Protein AF-A0A060S8M8-F1 (afdb_monomer)

Sequence (354 aa):
MSLPLPEGRDGKYLWVANHASKCGWGNAMQEVFLNAYLAYRDGRAIPLTALIRGPIVGGSFPADDHRTPRAVTPEYFHEVCPNRTVISSFEVNDALDNPSAEILIQAWSKRMAPHRCVEVDMSPPEVFDEHLFADARRLLDIWPHFSQSPIVQSFSWSTLVELAFDNNREVFSPTSPSEPPLSSVPVSEGLARYTPIPGLLVLHIRRGDFKGHCYDVLARRSKGYTGFNSFPALPDRWELSDEISEGDKRALYTRHCFPDIDTIVERVEEIRHIATGRDLSQVYIMTNGSPSWVCKLKDALKKRHDWANIASSRDLMLNPEQEYVSQAVDMLIAQRGQVFVGNGVRLSSCHSPA

Mean predicted aligned error: 7.46 Å

Foldseek 3Di:
DADDPCDGLQHAAEEFLQQQPQFPPVVSVVLLLLSLVLCQVLLYAYDDDQWKDFQSHFHDFPPPPRRRHGHDHPVSLCVSCVPADEDELCVQVVVDDLAASVSLSVSVSVVCVVTRHYYYDNDDDGSQHLVNQQAQVRAVVCCVPSCPDSSNQLMGTHPLLLVLLQVCCCQFDDDDPPDDRLVPDDSRRHLVSLAADFQEEEEEAEDDPQVCVLVVPCLVVVRDFGHPLDDPVDPDHDDDDPPDDSVVSVVSSCLQAPDALVSVLVVLVVQCPDPLNVSRQTYEYEYPDDPVRLVVSVVSNVVVDVHPYYYYLVSRDDDPVSVVNSVSSSVSNQSNHSHYDHSRGDRTDRDDDD

Solvent-accessible surface area (backbone atoms only — not comparable to full-atom values): 19733 Å² total; per-residue (Å²): 136,79,51,64,79,37,36,38,68,83,31,36,42,40,47,73,67,42,64,73,48,75,45,46,69,70,57,37,49,52,43,52,53,50,54,38,43,50,23,51,77,66,36,17,14,32,56,58,64,88,65,45,33,22,32,54,46,37,30,75,62,62,93,88,53,72,69,55,20,49,17,44,52,66,68,57,48,52,68,59,35,77,85,49,48,72,42,54,36,55,76,61,53,71,76,43,85,85,57,30,52,54,55,48,49,53,53,49,46,63,72,42,68,89,48,62,33,43,33,42,39,77,47,80,54,40,92,73,37,69,66,43,51,44,30,33,87,26,36,54,77,33,44,82,58,52,62,70,28,63,59,49,44,34,26,37,66,12,70,65,36,43,49,50,42,53,76,32,33,68,67,39,52,70,76,54,96,85,61,77,54,65,84,75,54,68,75,89,51,16,46,72,70,56,58,58,38,85,27,28,35,23,37,41,47,68,41,68,80,45,59,55,47,40,52,75,46,28,53,70,67,71,55,56,48,16,14,88,53,53,47,92,84,53,91,74,78,77,84,80,64,96,81,59,50,74,65,58,47,52,50,50,39,33,65,59,54,52,52,53,64,66,58,50,46,52,51,51,52,58,44,36,73,38,87,88,25,60,67,55,36,23,30,34,38,42,57,69,48,54,70,72,56,50,51,52,42,53,54,54,46,54,74,75,41,93,55,82,32,80,30,35,66,84,67,58,80,65,55,82,76,41,58,81,39,44,70,56,31,52,47,52,54,39,62,21,20,58,39,67,46,73,57,42,58,61,78,55,69,59,57,76,86,130

Radius of gyration: 21.68 Å; Cα contacts (8 Å, |Δi|>4): 566; chains: 1; bounding box: 55×50×54 Å

Secondary structure (DSSP, 8-state):
--PPTTSSTTS-EEEETT---SS-HHHHHHHHHHHHHHHHHTT-B----TTEESGGGTPPPPTT--SSPP---HHHHHHH-TTPEEE-HHHHHTTSSS--HHHHHHHHHHHHTT-SEEEE-SSSSPSS-HHHHH-HHHHGGGHHHHTTSHHHHT-EE-HHHHHHHHHHHHHHSPPPTT---GGGS-GGGGGGG---EEEEEEEEE--TTHHHIIIIIIITTT--S-GGGG-TTSS------TT--HHHHHHHHHHHHS--HHHHHHHHHHHHHSGGGTT--EEEEEE---HHHHHHHHHHHHHHS--SEEEETTT----HHHHTTHHHHHHHHHHTEEEEE---------PPP-

Structure (mmCIF, N/CA/C/O backbone):
data_AF-A0A060S8M8-F1
#
_entry.id   AF-A0A060S8M8-F1
#
loop_
_atom_site.group_PDB
_atom_site.id
_atom_site.type_symbol
_atom_site.label_atom_id
_atom_site.label_alt_id
_atom_site.label_comp_id
_atom_site.label_asym_id
_atom_site.label_entity_id
_atom_site.label_seq_id
_atom_site.pdbx_PDB_ins_code
_atom_site.Cartn_x
_atom_site.Cartn_y
_atom_site.Cartn_z
_atom_site.occupancy
_atom_site.B_iso_or_equiv
_atom_site.auth_seq_id
_atom_site.auth_comp_id
_atom_site.auth_asym_id
_atom_site.auth_atom_id
_atom_site.pdbx_PDB_model_num
ATOM 1 N N . MET A 1 1 ? 32.181 -13.921 -11.367 1.00 47.91 1 MET A N 1
ATOM 2 C CA . MET A 1 1 ? 31.151 -14.976 -11.196 1.00 47.91 1 MET A CA 1
ATOM 3 C C . MET A 1 1 ? 30.266 -15.000 -12.442 1.00 47.91 1 MET A C 1
ATOM 5 O O . MET A 1 1 ? 29.641 -13.986 -12.713 1.00 47.91 1 MET A O 1
ATOM 9 N N . SER A 1 2 ? 30.222 -16.075 -13.240 1.00 58.50 2 SER A N 1
ATOM 10 C CA . SER A 1 2 ? 29.287 -16.166 -14.381 1.00 58.50 2 SER A CA 1
ATOM 11 C C . SER A 1 2 ? 28.131 -17.100 -14.032 1.00 58.50 2 SER A C 1
ATOM 13 O O . SER A 1 2 ? 28.286 -18.319 -14.069 1.00 58.50 2 SER A O 1
ATOM 15 N N . LEU A 1 3 ? 26.991 -16.523 -13.653 1.00 66.06 3 LEU A N 1
ATOM 16 C CA . LEU A 1 3 ? 25.727 -17.258 -13.622 1.00 66.06 3 LEU A CA 1
ATOM 17 C C . LEU A 1 3 ? 25.305 -17.588 -15.073 1.00 66.06 3 LEU A C 1
ATOM 19 O O . LEU A 1 3 ? 25.712 -16.861 -15.983 1.00 66.06 3 LEU A O 1
ATOM 23 N N . PRO A 1 4 ? 24.569 -18.684 -15.314 1.00 72.00 4 PRO A N 1
ATOM 24 C CA . PRO A 1 4 ? 23.980 -18.971 -16.622 1.00 72.00 4 PRO A CA 1
ATOM 25 C C . PRO A 1 4 ? 22.742 -18.093 -16.888 1.00 72.00 4 PRO A C 1
ATOM 27 O O . PRO A 1 4 ? 22.153 -17.571 -15.945 1.00 72.00 4 PRO A O 1
ATOM 30 N N . LEU A 1 5 ? 22.340 -17.983 -18.163 1.00 67.31 5 LEU A N 1
ATOM 31 C CA . LEU A 1 5 ? 21.079 -17.363 -18.612 1.00 67.31 5 LEU A CA 1
ATOM 32 C C . LEU A 1 5 ? 19.863 -17.978 -17.868 1.00 67.31 5 LEU A C 1
ATOM 34 O O . LEU A 1 5 ? 19.866 -19.198 -17.683 1.00 67.31 5 LEU A O 1
ATOM 38 N N . PRO A 1 6 ? 18.808 -17.209 -17.507 1.00 63.31 6 PRO A N 1
ATOM 39 C CA . PRO A 1 6 ? 18.565 -15.788 -17.800 1.00 63.31 6 PRO A CA 1
ATOM 40 C C . PRO A 1 6 ? 19.365 -14.805 -16.938 1.00 63.31 6 PRO A C 1
ATOM 42 O O . PRO A 1 6 ? 19.439 -13.626 -17.282 1.00 63.31 6 PRO A O 1
ATOM 45 N N . GLU A 1 7 ? 20.003 -15.267 -15.864 1.00 74.44 7 GLU A N 1
ATOM 46 C CA . GLU A 1 7 ? 20.984 -14.483 -15.118 1.00 74.44 7 GLU A CA 1
ATOM 47 C C . GLU A 1 7 ? 22.346 -14.429 -15.845 1.00 74.44 7 GLU A C 1
ATOM 49 O O . GLU A 1 7 ? 22.490 -14.834 -16.999 1.00 74.44 7 GLU A O 1
ATOM 54 N N . GLY A 1 8 ? 23.384 -13.903 -15.192 1.00 67.31 8 GLY A N 1
ATOM 55 C CA . GLY A 1 8 ? 24.727 -13.946 -15.761 1.00 67.31 8 GLY A CA 1
ATOM 56 C C . GLY A 1 8 ? 25.121 -12.747 -16.609 1.00 67.31 8 GLY A C 1
ATOM 57 O O . GLY A 1 8 ? 24.396 -11.773 -16.780 1.00 67.31 8 GLY A O 1
ATOM 58 N N . ARG A 1 9 ? 26.309 -12.839 -17.213 1.00 69.50 9 ARG A N 1
ATOM 59 C CA . ARG A 1 9 ? 26.833 -11.777 -18.088 1.00 69.50 9 ARG A CA 1
ATOM 60 C C . ARG A 1 9 ? 25.935 -11.494 -19.292 1.00 69.50 9 ARG A C 1
ATOM 62 O O . ARG A 1 9 ? 25.951 -10.367 -19.779 1.00 69.50 9 ARG A O 1
ATOM 69 N N . ASP A 1 10 ? 25.147 -12.479 -19.711 1.00 77.31 10 ASP A N 1
ATOM 70 C CA . ASP A 1 10 ? 24.300 -12.419 -20.902 1.00 77.31 10 ASP A CA 1
ATOM 71 C C . ASP A 1 10 ? 22.823 -12.098 -20.588 1.00 77.31 10 ASP A C 1
ATOM 73 O O . ASP A 1 10 ? 22.012 -11.986 -21.507 1.00 77.31 10 ASP A O 1
ATOM 77 N N . GLY A 1 11 ? 22.472 -11.894 -19.311 1.00 78.19 11 GLY A N 1
ATOM 78 C CA . GLY A 1 11 ? 21.134 -11.482 -18.877 1.00 78.19 11 GLY A CA 1
ATOM 79 C C . GLY A 1 11 ? 20.791 -10.018 -19.195 1.00 78.19 11 GLY A C 1
ATOM 80 O O . GLY A 1 11 ? 21.655 -9.212 -19.575 1.00 78.19 11 GLY A O 1
ATOM 81 N N . LYS A 1 12 ? 19.510 -9.656 -19.019 1.00 79.75 12 LYS A N 1
ATOM 82 C CA . LYS A 1 12 ? 19.019 -8.266 -19.084 1.00 79.75 12 LYS A CA 1
ATOM 83 C C . LYS A 1 12 ? 18.704 -7.728 -17.684 1.00 79.75 12 LYS A C 1
ATOM 85 O O . LYS A 1 12 ? 18.179 -8.441 -16.832 1.00 79.75 12 LYS A O 1
ATOM 90 N N . TYR A 1 13 ? 18.964 -6.439 -17.474 1.00 78.19 13 TYR A N 1
ATOM 91 C CA . TYR A 1 13 ? 18.913 -5.803 -16.153 1.00 78.19 13 TYR A CA 1
ATOM 92 C C . TYR A 1 13 ? 18.250 -4.421 -16.202 1.00 78.19 13 TYR A C 1
ATOM 94 O O . TYR A 1 13 ? 18.347 -3.740 -17.229 1.00 78.19 13 TYR A O 1
ATOM 102 N N . LEU A 1 14 ? 17.586 -4.030 -15.110 1.00 79.62 14 LEU A N 1
ATOM 103 C CA . LEU A 1 14 ? 16.994 -2.709 -14.878 1.00 79.62 14 LEU A CA 1
ATOM 104 C C . LEU A 1 14 ? 17.419 -2.202 -13.493 1.00 79.62 14 LEU A C 1
ATOM 106 O O . LEU A 1 14 ? 17.121 -2.836 -12.485 1.00 79.62 14 LEU A O 1
ATOM 110 N N . TRP A 1 15 ? 18.065 -1.039 -13.445 1.00 78.88 15 TRP A N 1
ATOM 111 C CA . TRP A 1 15 ? 18.318 -0.304 -12.204 1.00 78.88 15 TRP A CA 1
ATOM 112 C C . TRP A 1 15 ? 17.532 1.004 -12.206 1.00 78.88 15 TRP A C 1
ATOM 114 O O . TRP A 1 15 ? 17.607 1.771 -13.170 1.00 78.88 15 TRP A O 1
ATOM 124 N N . VAL A 1 16 ? 16.786 1.241 -11.126 1.00 78.81 16 VAL A N 1
ATOM 125 C CA . VAL A 1 16 ? 16.005 2.462 -10.919 1.00 78.81 16 VAL A CA 1
ATOM 126 C C . VAL A 1 16 ? 16.719 3.296 -9.863 1.00 78.81 16 VAL A C 1
ATOM 128 O O . VAL A 1 16 ? 16.564 3.073 -8.669 1.00 78.81 16 VAL A O 1
ATOM 131 N N . ALA A 1 17 ? 17.557 4.234 -10.303 1.00 66.56 17 ALA A N 1
ATOM 132 C CA . ALA A 1 17 ? 18.331 5.066 -9.385 1.00 66.56 17 ALA A CA 1
ATOM 133 C C . ALA A 1 17 ? 17.466 6.124 -8.670 1.00 66.56 17 ALA A C 1
ATOM 135 O O . ALA A 1 17 ? 17.815 6.563 -7.575 1.00 66.56 17 ALA A O 1
ATOM 136 N N . ASN A 1 18 ? 16.337 6.525 -9.268 1.00 71.31 18 ASN A N 1
ATOM 137 C CA . ASN A 1 18 ? 15.431 7.558 -8.757 1.00 71.31 18 ASN A CA 1
ATOM 138 C C . ASN A 1 18 ? 14.228 6.988 -7.990 1.00 71.31 18 ASN A C 1
ATOM 140 O O . ASN A 1 18 ? 13.101 7.416 -8.207 1.00 71.31 18 ASN A O 1
ATOM 144 N N . HIS A 1 19 ? 14.456 6.050 -7.070 1.00 75.75 19 HIS A N 1
ATOM 145 C CA . HIS A 1 19 ? 13.377 5.570 -6.205 1.00 75.75 19 HIS A CA 1
ATOM 146 C C . HIS A 1 19 ? 12.659 6.723 -5.488 1.00 75.75 19 HIS A C 1
ATOM 148 O O . HIS A 1 19 ? 13.296 7.646 -4.962 1.00 75.75 19 HIS A O 1
ATOM 154 N N . ALA A 1 20 ? 11.332 6.627 -5.422 1.00 70.75 20 ALA A N 1
ATOM 155 C CA . ALA A 1 20 ? 10.455 7.583 -4.780 1.00 70.75 20 ALA A CA 1
ATOM 156 C C . ALA A 1 20 ? 10.941 7.827 -3.350 1.00 70.75 20 ALA A C 1
ATOM 158 O O . ALA A 1 20 ? 10.970 6.942 -2.489 1.00 70.75 20 ALA A O 1
ATOM 159 N N . SER A 1 21 ? 11.334 9.069 -3.097 1.00 60.62 21 SER A N 1
ATOM 160 C CA . SER A 1 21 ? 11.890 9.501 -1.822 1.00 60.62 21 SER A CA 1
ATOM 161 C C . SER A 1 21 ? 11.080 10.665 -1.265 1.00 60.62 21 SER A C 1
ATOM 163 O O . SER A 1 21 ? 10.366 11.360 -1.987 1.00 60.62 21 SER A O 1
ATOM 165 N N . LYS A 1 22 ? 11.142 10.860 0.060 1.00 58.72 22 LYS A N 1
ATOM 166 C CA . LYS A 1 22 ? 10.419 11.938 0.769 1.00 58.72 22 LYS A CA 1
ATOM 167 C C . LYS A 1 22 ? 8.894 11.925 0.546 1.00 58.72 22 LYS A C 1
ATOM 169 O O . LYS A 1 22 ? 8.228 12.941 0.734 1.00 58.72 22 LYS A O 1
ATOM 174 N N . CYS A 1 23 ? 8.340 10.770 0.192 1.00 67.75 23 CYS A N 1
ATOM 175 C CA . CYS A 1 23 ? 6.913 10.505 0.089 1.00 67.75 23 CYS A CA 1
ATOM 176 C C . CYS A 1 23 ? 6.451 9.561 1.211 1.00 67.75 23 CYS A C 1
ATOM 178 O O . CYS A 1 23 ? 7.242 9.064 2.016 1.00 67.75 23 CYS A O 1
ATOM 180 N N . GLY A 1 24 ? 5.143 9.338 1.314 1.00 65.00 24 GLY A N 1
ATOM 181 C CA . GLY A 1 24 ? 4.585 8.375 2.250 1.00 65.00 24 GLY A CA 1
ATOM 182 C C . GLY A 1 24 ? 5.003 6.961 1.858 1.00 65.00 24 GLY A C 1
ATOM 183 O O . GLY A 1 24 ? 4.985 6.616 0.682 1.00 65.00 24 GLY A O 1
ATOM 184 N N . TRP A 1 25 ? 5.307 6.122 2.850 1.00 74.50 25 TRP A N 1
ATOM 185 C CA . TRP A 1 25 ? 5.801 4.751 2.654 1.00 74.50 25 TRP A CA 1
ATOM 186 C C . TRP A 1 25 ? 4.977 3.917 1.650 1.00 74.50 25 TRP A C 1
ATOM 188 O O . TRP A 1 25 ? 5.533 3.138 0.885 1.00 74.50 25 TRP A O 1
ATOM 198 N N . GLY A 1 26 ? 3.655 4.122 1.589 1.00 70.44 26 GLY A N 1
ATOM 199 C CA . GLY A 1 26 ? 2.789 3.437 0.622 1.00 70.44 26 GLY A CA 1
ATOM 200 C C . GLY A 1 26 ? 3.051 3.807 -0.844 1.00 70.44 26 GLY A C 1
ATOM 201 O O . GLY A 1 26 ? 2.856 2.960 -1.707 1.00 70.44 26 GLY A O 1
ATOM 202 N N . ASN A 1 27 ? 3.499 5.031 -1.142 1.00 70.69 27 ASN A N 1
ATOM 203 C CA . ASN A 1 27 ? 3.891 5.426 -2.501 1.00 70.69 27 ASN A CA 1
ATOM 204 C C . ASN A 1 27 ? 5.222 4.772 -2.879 1.00 70.69 27 ASN A C 1
ATOM 206 O O . ASN A 1 27 ? 5.311 4.177 -3.946 1.00 70.69 27 ASN A O 1
ATOM 210 N N . ALA A 1 28 ? 6.202 4.794 -1.969 1.00 76.81 28 ALA A N 1
ATOM 211 C CA . ALA A 1 28 ? 7.484 4.120 -2.172 1.00 76.81 28 ALA A CA 1
ATOM 212 C C . ALA A 1 28 ? 7.299 2.615 -2.432 1.00 76.81 28 ALA A C 1
ATOM 214 O O . ALA A 1 28 ? 7.879 2.067 -3.361 1.00 76.81 28 ALA A O 1
ATOM 215 N N . MET A 1 29 ? 6.427 1.942 -1.673 1.00 80.06 29 MET A N 1
ATOM 216 C CA . MET A 1 29 ? 6.132 0.530 -1.931 1.00 80.06 29 MET A CA 1
ATOM 217 C C . MET A 1 29 ? 5.424 0.309 -3.269 1.00 80.06 29 MET A C 1
ATOM 219 O O . MET A 1 29 ? 5.825 -0.579 -4.011 1.00 80.06 29 MET A O 1
ATOM 223 N N . GLN A 1 30 ? 4.403 1.101 -3.610 1.00 79.94 30 GLN A N 1
ATOM 224 C CA . GLN A 1 30 ? 3.730 0.976 -4.912 1.00 79.94 30 GLN A CA 1
ATOM 225 C C . GLN A 1 30 ? 4.713 1.122 -6.081 1.00 79.94 30 GLN A C 1
ATOM 227 O O . GLN A 1 30 ? 4.667 0.333 -7.022 1.00 79.94 30 GLN A O 1
ATOM 232 N N . GLU A 1 31 ? 5.632 2.079 -5.993 1.00 83.06 31 GLU A N 1
ATOM 233 C CA . GLU A 1 31 ? 6.671 2.306 -6.994 1.00 83.06 31 GLU A CA 1
ATOM 234 C C . GLU A 1 31 ? 7.653 1.128 -7.079 1.00 83.06 31 GLU A C 1
ATOM 236 O O . GLU A 1 31 ? 7.919 0.635 -8.172 1.00 83.06 31 GLU A O 1
ATOM 241 N N . VAL A 1 32 ? 8.093 0.571 -5.944 1.00 83.12 32 VAL A N 1
ATOM 242 C CA . VAL A 1 32 ? 8.897 -0.666 -5.900 1.00 83.12 32 VAL A CA 1
ATOM 243 C C . VAL A 1 32 ? 8.202 -1.824 -6.629 1.00 83.12 32 VAL A C 1
ATOM 245 O O . VAL A 1 32 ? 8.830 -2.514 -7.435 1.00 83.12 32 VAL A O 1
ATOM 248 N N . PHE A 1 33 ? 6.904 -2.025 -6.393 1.00 83.12 33 PHE A N 1
ATOM 249 C CA . PHE A 1 33 ? 6.126 -3.073 -7.057 1.00 83.12 33 PHE A CA 1
ATOM 250 C C . PHE A 1 33 ? 5.968 -2.831 -8.567 1.00 83.12 33 PHE A C 1
ATOM 252 O O . PHE A 1 33 ? 6.118 -3.771 -9.350 1.00 83.12 33 PHE A O 1
ATOM 259 N N . LEU A 1 34 ? 5.683 -1.595 -8.993 1.00 85.19 34 LEU A N 1
ATOM 260 C CA . LEU A 1 34 ? 5.544 -1.272 -10.416 1.00 85.19 34 LEU A CA 1
ATOM 261 C C . LEU A 1 34 ? 6.880 -1.349 -11.160 1.00 85.19 34 LEU A C 1
ATOM 263 O O . LEU A 1 34 ? 6.920 -1.880 -12.267 1.00 85.19 34 LEU A O 1
ATOM 267 N N . ASN A 1 35 ? 7.979 -0.913 -10.545 1.00 82.94 35 ASN A N 1
ATOM 268 C CA . ASN A 1 35 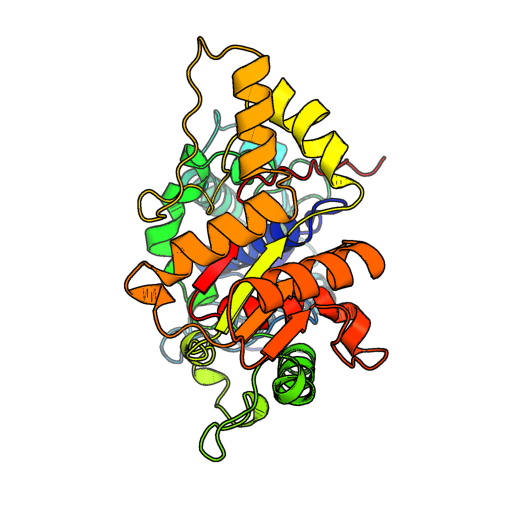? 9.325 -1.063 -11.099 1.00 82.94 35 ASN A CA 1
ATOM 269 C C . ASN A 1 35 ? 9.700 -2.542 -11.261 1.00 82.94 35 ASN A C 1
ATOM 271 O O . ASN A 1 35 ? 10.244 -2.941 -12.292 1.00 82.94 35 ASN A O 1
ATOM 275 N N . ALA A 1 36 ? 9.350 -3.382 -10.285 1.00 81.75 36 ALA A N 1
ATOM 276 C CA . ALA A 1 36 ? 9.542 -4.823 -10.391 1.00 81.75 36 ALA A CA 1
ATOM 277 C C . ALA A 1 36 ? 8.664 -5.458 -11.482 1.00 81.75 36 ALA A C 1
ATOM 279 O O . ALA A 1 36 ? 9.126 -6.337 -12.207 1.00 81.75 36 ALA A O 1
ATOM 280 N N . TYR A 1 37 ? 7.421 -4.995 -11.650 1.00 83.75 37 TYR A N 1
ATOM 281 C CA . TYR A 1 37 ? 6.536 -5.449 -12.727 1.00 83.75 37 TYR A CA 1
ATOM 282 C C . TYR A 1 37 ? 7.014 -5.013 -14.115 1.00 83.75 37 TYR A C 1
ATOM 284 O O . TYR A 1 37 ? 6.953 -5.801 -15.059 1.00 83.75 37 TYR A O 1
ATOM 292 N N . LEU A 1 38 ? 7.549 -3.798 -14.240 1.00 82.06 38 LEU A N 1
ATOM 293 C CA . LEU A 1 38 ? 8.204 -3.326 -15.457 1.00 82.06 38 LEU A CA 1
ATOM 294 C C . LEU A 1 38 ? 9.405 -4.212 -15.808 1.00 82.06 38 LEU A C 1
ATOM 296 O O . LEU A 1 38 ? 9.525 -4.660 -16.949 1.00 82.06 38 LEU A O 1
ATOM 300 N N . ALA A 1 39 ? 10.255 -4.513 -14.822 1.00 81.25 39 ALA A N 1
ATOM 301 C CA . ALA A 1 39 ? 11.388 -5.412 -15.001 1.00 81.25 39 ALA A CA 1
ATOM 302 C C . ALA A 1 39 ? 10.923 -6.807 -15.457 1.00 81.25 39 ALA A C 1
ATOM 304 O O . ALA A 1 39 ? 11.403 -7.309 -16.470 1.00 81.25 39 ALA A O 1
ATOM 305 N N . TYR A 1 40 ? 9.922 -7.381 -14.781 1.00 82.31 40 TYR A N 1
ATOM 306 C CA . TYR A 1 40 ? 9.302 -8.659 -15.143 1.00 82.31 40 TYR A CA 1
ATOM 307 C C . TYR A 1 40 ? 8.816 -8.683 -16.597 1.00 82.31 40 TYR A C 1
ATOM 309 O O . TYR A 1 40 ? 9.206 -9.559 -17.367 1.00 82.31 40 TYR A O 1
ATOM 317 N N . ARG A 1 41 ? 8.015 -7.690 -17.002 1.00 86.19 41 ARG A N 1
ATOM 318 C CA . ARG A 1 41 ? 7.440 -7.630 -18.354 1.00 86.19 41 ARG A CA 1
ATOM 319 C C . ARG A 1 41 ? 8.478 -7.509 -19.460 1.00 86.19 41 ARG A C 1
ATOM 321 O O . ARG A 1 41 ? 8.229 -7.995 -20.559 1.00 86.19 41 ARG A O 1
ATOM 328 N N . ASP A 1 42 ? 9.615 -6.876 -19.186 1.00 84.12 42 ASP A N 1
ATOM 329 C CA . ASP A 1 42 ? 10.702 -6.740 -20.161 1.00 84.12 42 ASP A CA 1
ATOM 330 C C . ASP A 1 42 ? 11.758 -7.860 -20.057 1.00 84.12 42 ASP A C 1
ATOM 332 O O . ASP A 1 42 ? 12.767 -7.848 -20.773 1.00 84.12 42 ASP A O 1
ATOM 336 N N . GLY A 1 43 ? 11.542 -8.841 -19.171 1.00 77.56 43 GLY A N 1
ATOM 337 C CA . GLY A 1 43 ? 12.490 -9.918 -18.901 1.00 77.56 43 GLY A CA 1
ATOM 338 C C . GLY A 1 43 ? 13.807 -9.391 -18.329 1.00 77.56 43 GLY A C 1
ATOM 339 O O . GLY A 1 43 ? 14.868 -9.725 -18.854 1.00 77.56 43 GLY A O 1
ATOM 340 N N . ARG A 1 44 ? 13.741 -8.543 -17.293 1.00 81.00 44 ARG A N 1
ATOM 341 C CA . ARG A 1 44 ? 14.870 -7.880 -16.615 1.00 81.00 44 ARG A CA 1
ATOM 342 C C . ARG A 1 44 ? 14.880 -8.110 -15.103 1.00 81.00 44 ARG A C 1
ATOM 344 O O . ARG A 1 44 ? 13.847 -8.326 -14.482 1.00 81.00 44 ARG A O 1
ATOM 351 N N . ALA A 1 45 ? 16.069 -7.981 -14.522 1.00 66.25 45 ALA A N 1
ATOM 352 C CA . ALA A 1 45 ? 16.349 -8.104 -13.092 1.00 66.25 45 ALA A CA 1
ATOM 353 C C . ALA A 1 45 ? 16.572 -6.740 -12.397 1.00 66.25 45 ALA A C 1
ATOM 355 O O . ALA A 1 45 ? 17.279 -5.908 -12.965 1.00 66.25 45 ALA A O 1
ATOM 356 N N . ILE A 1 46 ? 16.044 -6.543 -11.172 1.00 66.12 46 ILE A N 1
ATOM 357 C CA . ILE A 1 46 ? 16.149 -5.309 -10.352 1.00 66.12 46 ILE A CA 1
ATOM 358 C C . ILE A 1 46 ? 16.741 -5.543 -8.930 1.00 66.12 46 ILE A C 1
ATOM 360 O O . ILE A 1 46 ? 16.314 -6.450 -8.241 1.00 66.12 46 ILE A O 1
ATOM 364 N N . PRO A 1 47 ? 17.701 -4.765 -8.416 1.00 54.16 47 PRO A N 1
ATOM 365 C CA . PRO A 1 47 ? 18.165 -4.848 -7.006 1.00 54.16 47 PRO A CA 1
ATOM 366 C C . PRO A 1 47 ? 17.179 -4.256 -5.985 1.00 54.16 47 PRO A C 1
ATOM 368 O O . PRO A 1 47 ? 16.884 -3.068 -6.075 1.00 54.16 47 PRO A O 1
ATOM 371 N N . LEU A 1 48 ? 16.717 -5.013 -4.973 1.00 60.53 48 LEU A N 1
ATOM 372 C CA . LEU A 1 48 ? 15.743 -4.509 -3.977 1.00 60.53 48 LEU A CA 1
ATOM 373 C C . LEU A 1 48 ? 15.870 -5.102 -2.540 1.00 60.53 48 LEU A C 1
ATOM 375 O O . LEU A 1 48 ? 16.723 -5.936 -2.259 1.00 60.53 48 LEU A O 1
ATOM 379 N N . THR A 1 49 ? 15.011 -4.594 -1.637 1.00 62.59 49 THR A N 1
ATOM 380 C CA . THR A 1 49 ? 15.195 -4.222 -0.207 1.00 62.59 49 THR A CA 1
ATOM 381 C C . THR A 1 49 ? 15.080 -5.324 0.875 1.00 62.59 49 THR A C 1
ATOM 383 O O . THR A 1 49 ? 14.628 -6.434 0.620 1.00 62.59 49 THR A O 1
ATOM 386 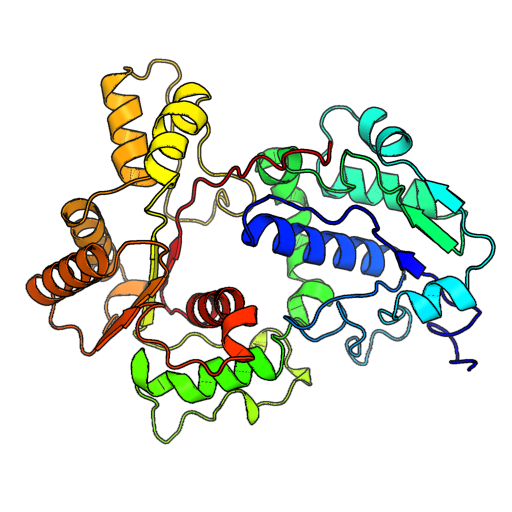N N . ALA A 1 50 ? 15.396 -4.979 2.139 1.00 62.66 50 ALA A N 1
ATOM 387 C CA . ALA A 1 50 ? 15.247 -5.835 3.333 1.00 62.66 50 ALA A CA 1
ATOM 388 C C . ALA A 1 50 ? 13.791 -6.066 3.813 1.00 62.66 50 ALA A C 1
ATOM 390 O O . ALA A 1 50 ? 13.568 -6.777 4.796 1.00 62.66 50 ALA A O 1
ATOM 391 N N . LEU A 1 51 ? 12.796 -5.443 3.171 1.00 75.62 51 LEU A N 1
ATOM 392 C CA . LEU A 1 51 ? 11.396 -5.469 3.623 1.00 75.62 51 LEU A CA 1
ATOM 393 C C . LEU A 1 51 ? 10.601 -6.647 3.058 1.00 75.62 51 LEU A C 1
ATOM 395 O O . LEU A 1 51 ? 9.626 -7.087 3.665 1.00 75.62 51 LEU A O 1
ATOM 399 N N . ILE A 1 52 ? 10.999 -7.148 1.893 1.00 81.38 52 ILE A N 1
ATOM 400 C CA . ILE A 1 52 ? 10.195 -8.064 1.084 1.00 81.38 52 ILE A CA 1
ATOM 401 C C . ILE A 1 52 ? 11.051 -9.232 0.580 1.00 81.38 52 ILE A C 1
ATOM 403 O O . ILE A 1 52 ? 12.276 -9.221 0.678 1.00 81.38 52 ILE A O 1
ATOM 407 N N . ARG A 1 53 ? 10.386 -10.266 0.077 1.00 82.44 53 ARG A N 1
ATOM 408 C CA . ARG A 1 53 ? 10.909 -11.508 -0.499 1.00 82.44 53 ARG A CA 1
ATOM 409 C C . ARG A 1 53 ? 10.135 -11.836 -1.772 1.00 82.44 53 ARG A C 1
ATOM 411 O O . ARG A 1 53 ? 9.101 -11.241 -2.069 1.00 82.44 53 ARG A O 1
ATOM 418 N N . GLY A 1 54 ? 10.651 -12.812 -2.510 1.00 83.06 54 GLY A N 1
ATOM 419 C CA . GLY A 1 54 ? 10.097 -13.237 -3.790 1.00 83.06 54 GLY A CA 1
ATOM 420 C C . GLY A 1 54 ? 10.877 -12.654 -4.970 1.00 83.06 54 GLY A C 1
ATOM 421 O O . GLY A 1 54 ? 11.972 -12.109 -4.774 1.00 83.06 54 GLY A O 1
ATOM 422 N N . PRO A 1 55 ? 10.344 -12.773 -6.195 1.00 82.81 55 PRO A N 1
ATOM 423 C CA . PRO A 1 55 ? 11.067 -12.404 -7.410 1.00 82.81 55 PRO A CA 1
ATOM 424 C C . PRO A 1 55 ? 11.534 -10.949 -7.443 1.00 82.81 55 PRO A C 1
ATOM 426 O O . PRO A 1 55 ? 12.589 -10.662 -8.001 1.00 82.81 55 PRO A O 1
ATOM 429 N N . ILE A 1 56 ? 10.801 -10.054 -6.769 1.00 81.25 56 ILE A N 1
ATOM 430 C CA . ILE A 1 56 ? 11.109 -8.622 -6.647 1.00 81.25 56 ILE A CA 1
ATOM 431 C C . ILE A 1 56 ? 12.538 -8.372 -6.131 1.00 81.25 56 ILE A C 1
ATOM 433 O O . ILE A 1 56 ? 13.190 -7.438 -6.581 1.00 81.25 56 ILE A O 1
ATOM 437 N N . VAL A 1 57 ? 13.038 -9.205 -5.211 1.00 80.94 57 VAL A N 1
ATOM 438 C CA . VAL A 1 57 ? 14.352 -9.038 -4.548 1.00 80.94 57 VAL A CA 1
ATOM 439 C C . VAL A 1 57 ? 15.340 -10.163 -4.874 1.00 80.94 57 VAL A C 1
ATOM 441 O O . VAL A 1 57 ? 16.302 -10.393 -4.148 1.00 80.94 57 VAL A O 1
ATOM 444 N N . GLY A 1 58 ? 15.090 -10.910 -5.947 1.00 77.38 58 GLY A N 1
ATOM 445 C CA . GLY A 1 58 ? 15.995 -11.953 -6.444 1.00 77.38 58 GLY A CA 1
ATOM 446 C C . GLY A 1 58 ? 15.622 -13.367 -6.003 1.00 77.38 58 GLY A C 1
ATOM 447 O O . GLY A 1 58 ? 16.400 -14.304 -6.190 1.00 77.38 58 GLY A O 1
ATOM 448 N N . GLY A 1 59 ? 14.428 -13.547 -5.428 1.00 80.88 59 GLY A N 1
ATOM 449 C CA . GLY A 1 59 ? 13.826 -14.865 -5.233 1.00 80.88 59 GLY A CA 1
ATOM 450 C C . GLY A 1 59 ? 13.466 -15.541 -6.561 1.00 80.88 59 GLY A C 1
ATOM 451 O O . GLY A 1 59 ? 13.457 -14.912 -7.616 1.00 80.88 59 GLY A O 1
ATOM 452 N N . SER A 1 60 ? 13.179 -16.839 -6.519 1.00 81.75 60 SER A N 1
ATOM 453 C CA . SER A 1 60 ? 12.777 -17.599 -7.707 1.00 81.75 60 SER A CA 1
ATOM 454 C C . SER A 1 60 ? 11.387 -17.199 -8.201 1.00 81.75 60 SER A C 1
ATOM 456 O O . SER A 1 60 ? 10.477 -17.009 -7.394 1.00 81.75 60 SER A O 1
ATOM 458 N N . PHE A 1 61 ? 11.222 -17.135 -9.522 1.00 83.62 61 PHE A N 1
ATOM 459 C CA . PHE A 1 61 ? 9.909 -17.160 -10.168 1.00 83.62 61 PHE A CA 1
ATOM 460 C C . PHE A 1 61 ? 9.245 -18.545 -10.022 1.00 83.62 61 PHE A C 1
ATOM 462 O O . PHE A 1 61 ? 9.927 -19.508 -9.643 1.00 83.62 61 PHE A O 1
ATOM 469 N N . PRO A 1 62 ? 7.926 -18.664 -10.290 1.00 83.06 62 PRO A N 1
ATOM 470 C CA . PRO A 1 62 ? 7.251 -19.952 -10.418 1.00 83.06 62 PRO A CA 1
ATOM 471 C C . PRO A 1 62 ? 8.018 -20.928 -11.318 1.00 83.06 62 PRO A C 1
ATOM 473 O O . PRO A 1 62 ? 8.708 -20.520 -12.250 1.00 83.06 62 PRO A O 1
ATOM 476 N N . ALA A 1 63 ? 7.924 -22.225 -11.015 1.00 78.56 63 ALA A N 1
ATOM 477 C CA . ALA A 1 63 ? 8.771 -23.249 -11.629 1.00 78.56 63 ALA A CA 1
ATOM 478 C C . ALA A 1 63 ? 8.603 -23.379 -13.151 1.00 78.56 63 ALA A C 1
ATOM 480 O O . ALA A 1 63 ? 9.466 -23.956 -13.793 1.00 78.56 63 ALA A O 1
ATOM 481 N N . ASP A 1 64 ? 7.515 -22.875 -13.721 1.00 79.50 64 ASP A N 1
ATOM 482 C CA . ASP A 1 64 ? 7.233 -22.833 -15.154 1.00 79.50 64 ASP A CA 1
ATOM 483 C C . ASP A 1 64 ? 7.795 -21.583 -15.863 1.00 79.50 64 ASP A C 1
ATOM 485 O O . ASP A 1 64 ? 7.879 -21.561 -17.094 1.00 79.50 64 ASP A O 1
ATOM 489 N N . ASP A 1 65 ? 8.251 -20.570 -15.117 1.00 78.25 65 ASP A N 1
ATOM 490 C CA . ASP A 1 65 ? 8.873 -19.358 -15.655 1.00 78.25 65 ASP A CA 1
ATOM 491 C C . ASP A 1 65 ? 10.405 -19.406 -15.536 1.00 78.25 65 ASP A C 1
ATOM 493 O O . ASP A 1 65 ? 11.021 -18.952 -14.571 1.00 78.25 65 ASP A O 1
ATOM 497 N N . HIS A 1 66 ? 11.034 -19.962 -16.573 1.00 75.06 66 HIS A N 1
ATOM 498 C CA . HIS A 1 66 ? 12.494 -20.031 -16.711 1.00 75.06 66 HIS A CA 1
ATOM 499 C C . HIS A 1 66 ? 13.092 -18.911 -17.571 1.00 75.06 66 HIS A C 1
ATOM 501 O O . HIS A 1 66 ? 14.297 -18.908 -17.828 1.00 75.06 66 HIS A O 1
ATOM 507 N N . ARG A 1 67 ? 12.260 -18.015 -18.114 1.00 78.56 67 ARG A N 1
ATOM 508 C CA . ARG A 1 67 ? 12.699 -17.010 -19.097 1.00 78.56 67 ARG A CA 1
ATOM 509 C C . ARG A 1 67 ? 12.930 -15.649 -18.464 1.00 78.56 67 ARG A C 1
ATOM 511 O O . ARG A 1 67 ? 13.694 -14.860 -19.018 1.00 78.56 67 ARG A O 1
ATOM 518 N N . THR A 1 68 ? 12.300 -15.387 -17.326 1.00 81.62 68 THR A N 1
ATOM 519 C CA . THR A 1 68 ? 12.456 -14.124 -16.620 1.00 81.62 68 THR A CA 1
ATOM 520 C C . THR A 1 68 ? 13.675 -14.163 -15.688 1.00 81.62 68 THR A C 1
ATOM 522 O O . THR A 1 68 ? 13.757 -15.042 -14.828 1.00 81.62 68 THR A O 1
ATOM 525 N N . PRO A 1 69 ? 14.641 -13.234 -15.817 1.00 80.56 69 PRO A N 1
ATOM 526 C CA . PRO A 1 69 ? 15.801 -13.185 -14.936 1.00 80.56 69 PRO A CA 1
ATOM 527 C C . PRO A 1 69 ? 15.430 -12.700 -13.539 1.00 80.56 69 PRO A C 1
ATOM 529 O O . PRO A 1 69 ? 14.659 -11.755 -13.366 1.00 80.56 69 PRO A O 1
ATOM 532 N N . ARG A 1 70 ? 16.051 -13.305 -12.526 1.00 82.81 70 ARG A N 1
ATOM 533 C CA . ARG A 1 70 ? 15.929 -12.845 -11.143 1.00 82.81 70 ARG A CA 1
ATOM 534 C C . ARG A 1 70 ? 16.666 -11.540 -10.920 1.00 82.81 70 ARG A C 1
ATOM 536 O O . ARG A 1 70 ? 17.785 -11.362 -11.389 1.00 82.81 70 ARG A O 1
ATOM 543 N N . ALA A 1 71 ? 16.051 -10.690 -10.114 1.00 83.88 71 ALA A N 1
ATOM 544 C CA . ALA A 1 71 ? 16.640 -9.516 -9.491 1.00 83.88 71 ALA A CA 1
ATOM 545 C C . ALA A 1 71 ? 18.065 -9.758 -8.926 1.00 83.88 71 ALA A C 1
ATOM 547 O O . ALA A 1 71 ? 18.336 -10.796 -8.324 1.00 83.88 71 ALA A O 1
ATOM 548 N N . VAL A 1 72 ? 18.984 -8.808 -9.144 1.00 83.75 72 VAL A N 1
ATOM 549 C CA . VAL A 1 72 ? 20.422 -8.891 -8.784 1.00 83.75 72 VAL A CA 1
ATOM 550 C C . VAL A 1 72 ? 20.859 -7.649 -8.031 1.00 83.75 72 VAL A C 1
ATOM 552 O O . VAL A 1 72 ? 20.199 -6.635 -8.175 1.00 83.75 72 VAL A O 1
ATOM 555 N N . THR A 1 73 ? 21.975 -7.682 -7.296 1.00 82.81 73 THR A N 1
ATOM 556 C CA . THR A 1 73 ? 22.477 -6.507 -6.556 1.00 82.81 73 THR A CA 1
ATOM 557 C C . THR A 1 73 ? 23.019 -5.402 -7.482 1.00 82.81 73 THR A C 1
ATOM 559 O O . THR A 1 73 ? 23.410 -5.698 -8.619 1.00 82.81 73 THR A O 1
ATOM 562 N N . PRO A 1 74 ? 23.095 -4.134 -7.022 1.00 82.69 74 PRO A N 1
ATOM 563 C CA . PRO A 1 74 ? 23.655 -3.044 -7.823 1.00 82.69 74 PRO A CA 1
ATOM 564 C C . PRO A 1 74 ? 25.115 -3.296 -8.219 1.00 82.69 74 PRO A C 1
ATOM 566 O O . PRO A 1 74 ? 25.510 -3.016 -9.348 1.00 82.69 74 PRO A O 1
ATOM 569 N N . GLU A 1 75 ? 25.917 -3.890 -7.331 1.00 87.12 75 GLU A N 1
ATOM 570 C CA . GLU A 1 75 ? 27.322 -4.220 -7.602 1.00 87.12 75 GLU A CA 1
ATOM 571 C C . GLU A 1 75 ? 27.429 -5.224 -8.751 1.00 87.12 75 GLU A C 1
ATOM 573 O O . GLU A 1 75 ? 28.240 -5.047 -9.660 1.00 87.12 75 GLU A O 1
ATOM 578 N N . TYR A 1 76 ? 26.562 -6.243 -8.744 1.00 87.06 76 TYR A N 1
ATOM 579 C CA . TYR A 1 76 ? 26.489 -7.213 -9.828 1.00 87.06 76 TYR A CA 1
ATOM 580 C C . TYR A 1 76 ? 26.083 -6.544 -11.144 1.00 87.06 76 TYR A C 1
ATOM 582 O O . TYR A 1 76 ? 26.720 -6.782 -12.170 1.00 87.06 76 TYR A O 1
ATOM 590 N N . PHE A 1 77 ? 25.060 -5.679 -11.116 1.00 89.75 77 PHE A N 1
ATOM 591 C CA . PHE A 1 77 ? 24.633 -4.907 -12.284 1.00 89.75 77 PHE A CA 1
ATOM 592 C C . PHE A 1 77 ? 25.789 -4.089 -12.871 1.00 89.75 77 PHE A C 1
ATOM 594 O O . PHE A 1 77 ? 26.067 -4.200 -14.064 1.00 89.75 77 PHE A O 1
ATOM 601 N N . HIS A 1 78 ? 26.510 -3.323 -12.051 1.00 91.50 78 HIS A N 1
ATOM 602 C CA . HIS A 1 78 ? 27.632 -2.507 -12.518 1.00 91.50 78 HIS A CA 1
ATOM 603 C C . HIS A 1 78 ? 28.808 -3.344 -13.047 1.00 91.50 78 HIS A C 1
ATOM 605 O O . HIS A 1 78 ? 29.467 -2.917 -13.997 1.00 91.50 78 HIS A O 1
ATOM 611 N N . GLU A 1 79 ? 29.042 -4.548 -12.511 1.00 92.00 79 GLU A N 1
ATOM 612 C CA . GLU A 1 79 ? 30.046 -5.482 -13.044 1.00 92.00 79 GLU A CA 1
ATOM 613 C C . GLU A 1 79 ? 29.667 -5.996 -14.446 1.00 92.00 79 GLU A C 1
ATOM 615 O O . GLU A 1 79 ? 30.507 -6.016 -15.350 1.00 92.00 79 GLU A O 1
ATOM 620 N N . VAL A 1 80 ? 28.413 -6.418 -14.655 1.00 92.62 80 VAL A N 1
ATOM 621 C CA . VAL A 1 80 ? 27.971 -7.030 -15.928 1.00 92.62 80 VAL A CA 1
ATOM 622 C C . VAL A 1 80 ? 27.545 -6.012 -16.991 1.00 92.62 80 VAL A C 1
ATOM 624 O O . VAL A 1 80 ? 27.496 -6.347 -18.181 1.00 92.62 80 VAL A O 1
ATOM 627 N N . CYS A 1 81 ? 27.263 -4.773 -16.587 1.00 93.44 81 CYS A N 1
ATOM 628 C CA . CYS A 1 81 ? 26.813 -3.671 -17.435 1.00 93.44 81 CYS A CA 1
ATOM 629 C C . CYS A 1 81 ? 27.723 -2.425 -17.337 1.00 93.44 81 CYS A C 1
ATOM 631 O O . CYS A 1 81 ? 27.237 -1.335 -17.022 1.00 93.44 81 CYS A O 1
ATOM 633 N N . PRO A 1 82 ? 29.027 -2.523 -17.673 1.00 93.06 82 PRO A N 1
ATOM 634 C CA . PRO A 1 82 ? 29.938 -1.376 -17.594 1.00 93.06 82 PRO A CA 1
ATOM 635 C C . PRO A 1 82 ? 29.577 -0.261 -18.593 1.00 93.06 82 PRO A C 1
ATOM 637 O O . PRO A 1 82 ? 29.733 0.918 -18.290 1.00 93.06 82 PRO A O 1
ATOM 640 N N . ASN A 1 83 ? 29.030 -0.630 -19.759 1.00 93.44 83 ASN A N 1
ATOM 641 C CA . ASN A 1 83 ? 28.621 0.284 -20.833 1.00 93.44 83 ASN A CA 1
ATOM 642 C C . ASN A 1 83 ? 27.090 0.329 -20.956 1.00 93.44 83 ASN A C 1
ATOM 644 O O . ASN A 1 83 ? 26.515 -0.138 -21.941 1.00 93.44 83 ASN A O 1
ATOM 648 N N . ARG A 1 84 ? 26.419 0.817 -19.913 1.00 94.88 84 ARG A N 1
ATOM 649 C CA . ARG A 1 84 ? 24.953 0.924 -19.862 1.00 94.88 84 ARG A CA 1
ATOM 650 C C . ARG A 1 84 ? 24.432 2.149 -20.614 1.00 94.88 84 ARG A C 1
ATOM 652 O O . ARG A 1 84 ? 25.080 3.192 -20.644 1.00 94.88 84 ARG A O 1
ATOM 659 N N . THR A 1 85 ? 23.246 2.023 -21.199 1.00 96.75 85 THR A N 1
ATOM 660 C CA . THR A 1 85 ? 22.505 3.155 -21.757 1.00 96.75 85 THR A CA 1
ATOM 661 C C . THR A 1 85 ? 21.729 3.830 -20.636 1.00 96.75 85 THR A C 1
ATOM 663 O O . THR A 1 85 ? 20.874 3.196 -20.022 1.00 96.75 85 THR A O 1
ATOM 666 N N . VAL A 1 86 ? 22.028 5.101 -20.378 1.00 95.62 86 VAL A N 1
ATOM 667 C CA . VAL A 1 86 ? 21.268 5.925 -19.433 1.00 95.62 86 VAL A CA 1
ATOM 668 C C . VAL A 1 86 ? 20.099 6.565 -20.180 1.00 95.62 86 VAL A C 1
ATOM 670 O O . VAL A 1 86 ? 20.295 7.093 -21.275 1.00 95.62 86 VAL A O 1
ATOM 673 N N . ILE A 1 87 ? 18.892 6.471 -19.628 1.00 95.19 87 ILE A N 1
ATOM 674 C CA . ILE A 1 87 ? 17.661 6.995 -20.230 1.00 95.19 87 ILE A CA 1
ATOM 675 C C . ILE A 1 87 ? 16.995 7.923 -19.221 1.00 95.19 87 ILE A C 1
ATOM 677 O O . ILE A 1 87 ? 16.717 7.508 -18.095 1.00 95.19 87 ILE A O 1
ATOM 681 N N . SER A 1 88 ? 16.735 9.166 -19.624 1.00 93.38 88 SER A N 1
ATOM 682 C CA . SER A 1 88 ? 15.978 10.105 -18.798 1.00 93.38 88 SER A CA 1
ATOM 683 C C . SER A 1 88 ? 14.487 9.812 -18.877 1.00 93.38 88 SER A C 1
ATOM 685 O O . SER A 1 88 ? 13.955 9.581 -19.966 1.00 93.38 88 SER A O 1
ATOM 687 N N . SER A 1 89 ? 13.794 9.865 -17.737 1.00 91.50 89 SER A N 1
ATOM 688 C CA . SER A 1 89 ? 12.341 9.710 -17.722 1.00 91.50 89 SER A CA 1
ATOM 689 C C . SER A 1 89 ? 11.628 10.784 -18.530 1.00 91.50 89 SER A C 1
ATOM 691 O O . SER A 1 89 ? 10.605 10.480 -19.135 1.00 91.50 89 SER A O 1
ATOM 693 N N . PHE A 1 90 ? 12.180 11.999 -18.617 1.00 89.19 90 PHE A N 1
ATOM 694 C CA . PHE A 1 90 ? 11.627 13.061 -19.461 1.00 89.19 90 PHE A CA 1
ATOM 695 C C . PHE A 1 90 ? 11.530 12.637 -20.932 1.00 89.19 90 PHE A C 1
ATOM 697 O O . PHE A 1 90 ? 10.526 12.909 -21.579 1.00 89.19 90 PHE A O 1
ATOM 704 N N . GLU A 1 91 ? 12.522 11.911 -21.462 1.00 89.69 91 GLU A N 1
ATOM 705 C CA . GLU A 1 91 ? 12.524 11.480 -22.870 1.00 89.69 91 GLU A CA 1
ATOM 706 C C . GLU A 1 91 ? 11.342 10.567 -23.218 1.00 89.69 91 GLU A C 1
ATOM 708 O O . GLU A 1 91 ? 10.918 10.515 -24.374 1.00 89.69 91 GLU A O 1
ATOM 713 N N . VAL A 1 92 ? 10.849 9.809 -22.236 1.00 92.19 92 VAL A N 1
ATOM 714 C CA . VAL A 1 92 ? 9.784 8.820 -22.428 1.00 92.19 92 VAL A CA 1
ATOM 715 C C . VAL A 1 92 ? 8.441 9.372 -21.975 1.00 92.19 92 VAL A C 1
ATOM 717 O O . VAL A 1 92 ? 7.460 9.265 -22.708 1.00 92.19 92 VAL A O 1
ATOM 720 N N . ASN A 1 93 ? 8.396 9.965 -20.783 1.00 91.75 93 ASN A N 1
ATOM 721 C CA . ASN A 1 93 ? 7.162 10.388 -20.140 1.00 91.75 93 ASN A CA 1
ATOM 722 C C . ASN A 1 93 ? 6.599 11.669 -20.783 1.00 91.75 93 ASN A C 1
ATOM 724 O O . ASN A 1 93 ? 5.402 11.699 -21.055 1.00 91.75 93 ASN A O 1
ATOM 728 N N . ASP A 1 94 ? 7.423 12.676 -21.114 1.00 85.69 94 ASP A N 1
ATOM 729 C CA . ASP A 1 94 ? 6.934 13.946 -21.699 1.00 85.69 94 ASP A CA 1
ATOM 730 C C . ASP A 1 94 ? 6.464 13.797 -23.151 1.00 85.69 94 ASP A C 1
ATOM 732 O O . ASP A 1 94 ? 5.731 14.637 -23.673 1.00 85.69 94 ASP A O 1
ATOM 736 N N . ALA A 1 95 ? 6.859 12.712 -23.820 1.00 88.06 95 ALA A N 1
ATOM 737 C CA . ALA A 1 95 ? 6.359 12.379 -25.149 1.00 88.06 95 ALA A CA 1
ATOM 738 C C . ALA A 1 95 ? 4.893 11.900 -25.132 1.00 88.06 95 ALA A C 1
ATOM 740 O O . ALA A 1 95 ? 4.306 11.681 -26.196 1.00 88.06 95 ALA A O 1
ATOM 741 N N . LEU A 1 96 ? 4.307 11.700 -23.948 1.00 89.69 96 LEU A N 1
ATOM 742 C CA . LEU A 1 96 ? 2.982 11.132 -23.750 1.00 89.69 96 LEU A CA 1
ATOM 743 C C . LEU A 1 96 ? 2.071 12.131 -23.027 1.00 89.69 96 LEU A C 1
ATOM 745 O O . LEU A 1 96 ? 2.416 12.663 -21.976 1.00 89.69 96 LEU A O 1
ATOM 749 N N . ASP A 1 97 ? 0.863 12.338 -23.552 1.00 89.12 97 ASP A N 1
ATOM 750 C CA . ASP A 1 97 ? -0.140 13.181 -22.898 1.00 89.12 97 ASP A CA 1
ATOM 751 C C . ASP A 1 97 ? -0.897 12.388 -21.824 1.00 89.12 97 ASP A C 1
ATOM 753 O O . ASP A 1 97 ? -1.698 11.503 -22.131 1.00 89.12 97 ASP A O 1
ATOM 757 N N . ASN A 1 98 ? -0.602 12.692 -20.557 1.00 87.56 98 ASN A N 1
ATOM 758 C CA . ASN A 1 98 ? -1.244 12.125 -19.368 1.00 87.56 98 ASN A CA 1
ATOM 759 C C . ASN A 1 98 ? -1.443 10.585 -19.420 1.00 87.56 98 ASN A C 1
ATOM 761 O O . ASN A 1 98 ? -2.562 10.095 -19.222 1.00 87.56 98 ASN A O 1
ATOM 765 N N . PRO A 1 99 ? -0.381 9.798 -19.689 1.00 93.75 99 PRO A N 1
ATOM 766 C CA . PRO A 1 99 ? -0.505 8.377 -20.000 1.00 93.75 99 PRO A CA 1
ATOM 767 C C . PRO A 1 99 ? -0.978 7.553 -18.806 1.00 93.75 99 PRO A C 1
ATOM 769 O O . PRO A 1 99 ? -0.657 7.853 -17.650 1.00 93.75 99 PRO A O 1
ATOM 772 N N . SER A 1 100 ? -1.699 6.472 -19.094 1.00 95.19 100 SER A N 1
ATOM 773 C CA . SER A 1 100 ? -2.004 5.443 -18.103 1.00 95.19 100 SER A CA 1
ATOM 774 C C . SER A 1 100 ? -0.768 4.602 -17.754 1.00 95.19 100 SER A C 1
ATOM 776 O O . SER A 1 100 ? 0.257 4.664 -18.439 1.00 95.19 100 SER A O 1
ATOM 778 N N . ALA A 1 101 ? -0.855 3.802 -16.691 1.00 94.94 101 ALA A N 1
ATOM 779 C CA . ALA A 1 101 ? 0.232 2.937 -16.245 1.00 94.94 101 ALA A CA 1
ATOM 780 C C . ALA A 1 101 ? 0.595 1.891 -17.313 1.00 94.94 101 ALA A C 1
ATOM 782 O O . ALA A 1 101 ? 1.777 1.646 -17.556 1.00 94.94 101 ALA A O 1
ATOM 783 N N . GLU A 1 102 ? -0.398 1.324 -18.007 1.00 95.62 102 GLU A N 1
ATOM 784 C CA . GLU A 1 102 ? -0.153 0.392 -19.114 1.00 95.62 102 GLU A CA 1
ATOM 785 C C . GLU A 1 102 ? 0.554 1.077 -20.294 1.00 95.62 102 GLU A C 1
ATOM 787 O O . GLU A 1 102 ? 1.509 0.523 -20.843 1.00 95.62 102 GLU A O 1
ATOM 792 N N . ILE A 1 103 ? 0.140 2.298 -20.659 1.00 95.94 103 ILE A N 1
ATOM 793 C CA . ILE A 1 103 ? 0.771 3.071 -21.742 1.00 95.94 103 ILE A CA 1
ATOM 794 C C . ILE A 1 103 ? 2.228 3.397 -21.397 1.00 95.94 103 ILE A C 1
ATOM 796 O O . ILE A 1 103 ? 3.107 3.231 -22.246 1.00 95.94 103 ILE A O 1
ATOM 800 N N . LEU A 1 104 ? 2.500 3.815 -20.155 1.00 95.44 104 LEU A N 1
ATOM 801 C CA . LEU A 1 104 ? 3.864 4.070 -19.684 1.00 95.44 104 LEU A CA 1
ATOM 802 C C . LEU A 1 104 ? 4.733 2.818 -19.796 1.00 95.44 104 LEU A C 1
ATOM 804 O O . LEU A 1 104 ? 5.828 2.890 -20.350 1.00 95.44 104 LEU A O 1
ATOM 808 N N . ILE A 1 105 ? 4.239 1.660 -19.347 1.00 95.38 105 ILE A N 1
ATOM 809 C CA . ILE A 1 105 ? 4.988 0.404 -19.467 1.00 95.38 105 ILE A CA 1
ATOM 810 C C . ILE A 1 105 ? 5.301 0.087 -20.927 1.00 95.38 105 ILE A C 1
ATOM 812 O O . ILE A 1 105 ? 6.441 -0.240 -21.244 1.00 95.38 105 ILE A O 1
ATOM 816 N N . GLN A 1 106 ? 4.329 0.210 -21.831 1.00 95.56 106 GLN A N 1
ATOM 817 C CA . GLN A 1 106 ? 4.548 -0.061 -23.254 1.00 95.56 106 GLN A CA 1
ATOM 818 C C . GLN A 1 106 ? 5.594 0.879 -23.866 1.00 95.56 106 GLN A C 1
ATOM 820 O O . GLN A 1 106 ? 6.461 0.431 -24.624 1.00 95.56 106 GLN A O 1
ATOM 825 N N . ALA A 1 107 ? 5.543 2.168 -23.522 1.00 96.31 107 ALA A N 1
ATOM 826 C CA . ALA A 1 107 ? 6.505 3.160 -23.987 1.00 96.31 107 ALA A CA 1
ATOM 827 C C . ALA A 1 107 ? 7.922 2.857 -23.480 1.00 96.31 107 ALA A C 1
ATOM 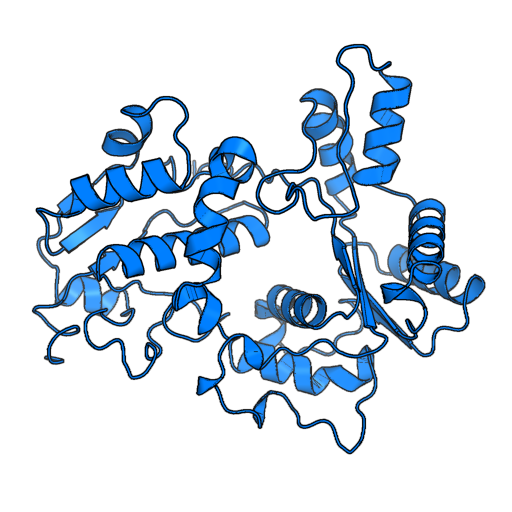829 O O . ALA A 1 107 ? 8.865 2.816 -24.276 1.00 96.31 107 ALA A O 1
ATOM 830 N N . TRP A 1 108 ? 8.062 2.556 -22.188 1.00 96.25 108 TRP A N 1
ATOM 831 C CA . TRP A 1 108 ? 9.337 2.182 -21.582 1.00 96.25 108 TRP A CA 1
ATOM 832 C C . TRP A 1 108 ? 9.888 0.871 -22.145 1.00 96.25 108 TRP A C 1
ATOM 834 O O . TRP A 1 108 ? 11.043 0.838 -22.566 1.00 96.25 108 TRP A O 1
ATOM 844 N N . SER A 1 109 ? 9.079 -0.186 -22.258 1.00 94.75 109 SER A N 1
ATOM 845 C CA . SER A 1 109 ? 9.493 -1.447 -22.892 1.00 94.75 109 SER A CA 1
ATOM 846 C C . SER A 1 109 ? 9.995 -1.220 -24.319 1.00 94.75 109 SER A C 1
ATOM 848 O O . SER A 1 109 ? 11.070 -1.695 -24.688 1.00 94.75 109 SER A O 1
ATOM 850 N N . LYS A 1 110 ? 9.282 -0.420 -25.124 1.00 96.25 110 LYS A N 1
ATOM 851 C CA . LYS A 1 110 ? 9.713 -0.078 -26.487 1.00 96.25 110 LYS A CA 1
ATOM 852 C C . LYS A 1 110 ? 11.038 0.689 -26.493 1.00 96.25 110 LYS A C 1
ATOM 854 O O . LYS A 1 110 ? 11.902 0.403 -27.322 1.00 96.25 110 LYS A O 1
ATOM 859 N N . ARG A 1 111 ? 11.207 1.650 -25.580 1.00 95.50 111 ARG A N 1
ATOM 860 C CA . ARG A 1 111 ? 12.422 2.467 -25.460 1.00 95.50 111 ARG A CA 1
ATOM 861 C C . ARG A 1 111 ? 13.634 1.646 -25.012 1.00 95.50 111 ARG A C 1
ATOM 863 O O . ARG A 1 111 ? 14.747 1.925 -25.460 1.00 95.50 111 ARG A O 1
ATOM 870 N N . MET A 1 112 ? 13.426 0.648 -24.155 1.00 95.56 112 MET A N 1
ATOM 871 C CA . MET A 1 112 ? 14.476 -0.213 -23.606 1.00 95.56 112 MET A CA 1
ATOM 872 C C . MET A 1 112 ? 14.847 -1.390 -24.515 1.00 95.56 112 MET A C 1
ATOM 874 O O . MET A 1 112 ? 15.975 -1.874 -24.432 1.00 95.56 112 MET A O 1
ATOM 878 N N . ALA A 1 113 ? 13.943 -1.846 -25.389 1.00 94.75 113 ALA A N 1
ATOM 879 C CA . ALA A 1 113 ? 14.124 -3.044 -26.214 1.00 94.75 113 ALA A CA 1
ATOM 880 C C . ALA A 1 113 ? 15.459 -3.132 -26.994 1.00 94.75 113 ALA A C 1
ATOM 882 O O . ALA A 1 113 ? 16.025 -4.228 -27.045 1.00 94.75 113 ALA A O 1
ATOM 883 N N . PRO A 1 114 ? 16.017 -2.040 -27.563 1.00 95.56 114 PRO A N 1
ATOM 884 C CA . PRO A 1 114 ? 17.297 -2.093 -28.280 1.00 95.56 114 PRO A CA 1
ATOM 885 C C . PRO A 1 114 ? 18.525 -2.264 -27.371 1.00 95.56 114 PRO A C 1
ATOM 887 O O . PRO A 1 114 ? 19.625 -2.513 -27.863 1.00 95.56 114 PRO A O 1
ATOM 890 N N . HIS A 1 115 ? 18.369 -2.093 -26.056 1.00 94.19 115 HIS A N 1
ATOM 891 C CA . HIS A 1 115 ? 19.470 -1.965 -25.108 1.00 94.19 115 HIS A CA 1
ATOM 892 C C . HIS A 1 115 ? 19.499 -3.143 -24.131 1.00 94.19 115 HIS A C 1
ATOM 894 O O . HIS A 1 115 ? 18.539 -3.409 -23.405 1.00 94.19 115 HIS A O 1
ATOM 900 N N . ARG A 1 116 ? 20.642 -3.832 -24.043 1.00 90.81 116 ARG A N 1
ATOM 901 C CA . ARG A 1 116 ? 20.836 -4.909 -23.057 1.00 90.81 116 ARG A CA 1
ATOM 902 C C . ARG A 1 116 ? 20.874 -4.366 -21.626 1.00 90.81 116 ARG A C 1
ATOM 904 O O . ARG A 1 116 ? 20.162 -4.865 -20.760 1.00 90.81 116 ARG A O 1
ATOM 911 N N . CYS A 1 117 ? 21.667 -3.322 -21.406 1.00 93.94 117 CYS A N 1
ATOM 912 C CA . CYS A 1 117 ? 21.887 -2.691 -20.108 1.00 93.94 117 CYS A CA 1
ATOM 913 C C . CYS A 1 117 ? 21.282 -1.288 -20.108 1.00 93.94 117 CYS A C 1
ATOM 915 O O . CYS A 1 117 ? 21.759 -0.430 -20.852 1.00 93.94 117 CYS A O 1
ATOM 917 N N . VAL A 1 118 ? 20.256 -1.071 -19.285 1.00 95.50 118 VAL A N 1
ATOM 918 C CA . VAL A 1 118 ? 19.571 0.219 -19.147 1.00 95.50 118 VAL A CA 1
ATOM 919 C C . VAL A 1 118 ? 19.673 0.693 -17.704 1.00 95.50 118 VAL A C 1
ATOM 921 O O . VAL A 1 118 ? 19.431 -0.080 -16.779 1.00 95.50 118 VAL A O 1
ATOM 924 N N . GLU A 1 119 ? 20.021 1.961 -17.533 1.00 94.12 119 GLU A N 1
ATOM 925 C CA . GLU A 1 119 ? 19.904 2.692 -16.275 1.00 94.12 119 GLU A CA 1
ATOM 926 C C . GLU A 1 119 ? 18.923 3.844 -16.478 1.00 94.12 119 GLU A C 1
ATOM 928 O O . GLU A 1 119 ? 19.035 4.587 -17.454 1.00 94.12 119 GLU A O 1
ATOM 933 N N . VAL A 1 120 ? 17.958 3.983 -15.575 1.00 93.25 120 VAL A N 1
ATOM 934 C CA . VAL A 1 120 ? 17.138 5.195 -15.524 1.00 93.25 120 VAL A CA 1
ATOM 935 C C . VAL A 1 120 ? 17.952 6.272 -14.817 1.00 93.25 120 VAL A C 1
ATOM 937 O O . VAL A 1 120 ? 18.499 6.032 -13.740 1.00 93.25 120 VAL A O 1
ATOM 940 N N . ASP A 1 121 ? 18.053 7.436 -15.452 1.00 90.81 121 ASP A N 1
ATOM 941 C CA . ASP A 1 121 ? 18.680 8.634 -14.894 1.00 90.81 121 ASP A CA 1
ATOM 942 C C . ASP A 1 121 ? 18.147 8.944 -13.482 1.00 90.81 121 ASP A C 1
ATOM 944 O O . ASP A 1 121 ? 16.954 8.830 -13.201 1.00 90.81 121 ASP A O 1
ATOM 948 N N . MET A 1 122 ? 19.040 9.381 -12.594 1.00 84.81 122 MET A N 1
ATOM 949 C CA . MET A 1 122 ? 18.707 9.868 -11.259 1.00 84.81 122 MET A CA 1
ATOM 950 C C . MET A 1 122 ? 18.139 11.304 -11.302 1.00 84.81 122 MET A C 1
ATOM 952 O O . MET A 1 122 ? 18.578 12.181 -10.556 1.00 84.81 122 MET A O 1
ATOM 956 N N . SER A 1 123 ? 17.159 11.550 -12.172 1.00 81.62 123 SER A N 1
ATOM 957 C CA . SER A 1 123 ? 16.435 12.817 -12.276 1.00 81.62 123 SER A CA 1
ATOM 958 C C . SER A 1 123 ? 14.920 12.581 -12.223 1.00 81.62 123 SER A C 1
ATOM 960 O O . SER A 1 123 ? 14.442 11.519 -12.635 1.00 81.62 123 SER A O 1
ATOM 962 N N . PRO A 1 124 ? 14.145 13.521 -11.650 1.00 77.00 124 PRO A N 1
ATOM 963 C CA . PRO A 1 124 ? 12.692 13.483 -11.758 1.00 77.00 124 PRO A CA 1
ATOM 964 C C . PRO A 1 124 ? 12.258 13.766 -13.209 1.00 77.00 124 PRO A C 1
ATOM 966 O O . PRO A 1 124 ? 13.010 14.426 -13.919 1.00 77.00 124 PRO A O 1
ATOM 969 N N . PRO A 1 125 ? 11.047 13.357 -13.627 1.00 82.44 125 PRO A N 1
ATOM 970 C CA . PRO A 1 125 ? 10.104 12.549 -12.853 1.00 82.44 125 PRO A CA 1
ATOM 971 C C . PRO A 1 125 ? 10.559 11.087 -12.723 1.00 82.44 125 PRO A C 1
ATOM 973 O O . PRO A 1 125 ? 11.341 10.579 -13.527 1.00 82.44 125 PRO A O 1
ATOM 976 N N . GLU A 1 126 ? 10.058 10.386 -11.710 1.00 87.38 126 GLU A N 1
ATOM 977 C CA . GLU A 1 126 ? 10.167 8.930 -11.630 1.00 87.38 126 GLU A CA 1
ATOM 978 C C . GLU A 1 126 ? 9.474 8.260 -12.836 1.00 87.38 126 GLU A C 1
ATOM 980 O O . GLU A 1 126 ? 8.589 8.843 -13.468 1.00 87.38 126 GLU A O 1
ATOM 985 N N . VAL A 1 127 ? 9.855 7.017 -13.167 1.00 89.44 127 VAL A N 1
ATOM 986 C CA . VAL A 1 127 ? 9.203 6.229 -14.242 1.00 89.44 127 VAL A CA 1
ATOM 987 C C . VAL A 1 127 ? 7.686 6.188 -14.030 1.00 89.44 127 VAL A C 1
ATOM 989 O O . VAL A 1 127 ? 6.913 6.422 -14.961 1.00 89.44 127 VAL A O 1
ATOM 992 N N . PHE A 1 128 ? 7.283 5.942 -12.782 1.00 91.56 128 PHE A N 1
ATOM 993 C CA . PHE A 1 128 ? 5.913 6.026 -12.293 1.00 91.56 128 PHE A CA 1
ATOM 994 C C . PHE A 1 128 ? 5.854 7.087 -11.191 1.00 91.56 128 PHE A C 1
ATOM 996 O O . PHE A 1 128 ? 6.244 6.831 -10.053 1.00 91.56 128 PHE A O 1
ATOM 1003 N N . ASP A 1 129 ? 5.398 8.285 -11.541 1.00 85.75 129 ASP A N 1
ATOM 1004 C CA . ASP A 1 129 ? 5.389 9.432 -10.636 1.00 85.75 129 ASP A CA 1
ATOM 1005 C C . ASP A 1 129 ? 4.190 9.448 -9.667 1.00 85.75 129 ASP A C 1
ATOM 1007 O O . ASP A 1 129 ? 3.224 8.679 -9.755 1.00 85.75 129 ASP A O 1
ATOM 1011 N N . GLU A 1 130 ? 4.224 10.385 -8.720 1.00 81.88 130 GLU A N 1
ATOM 1012 C CA . GLU A 1 130 ? 3.130 10.604 -7.770 1.00 81.88 130 GLU A CA 1
ATOM 1013 C C . GLU A 1 130 ? 1.794 10.966 -8.433 1.00 81.88 130 GLU A C 1
ATOM 1015 O O . GLU A 1 130 ? 0.733 10.715 -7.857 1.00 81.88 130 GLU A O 1
ATOM 1020 N N . HIS A 1 131 ? 1.825 11.571 -9.622 1.00 84.88 131 HIS A N 1
ATOM 1021 C CA . HIS A 1 131 ? 0.631 12.012 -10.330 1.00 84.88 131 HIS A CA 1
ATOM 1022 C C . HIS A 1 131 ? -0.119 10.825 -10.929 1.00 84.88 131 HIS A C 1
ATOM 1024 O O . HIS A 1 131 ? -1.352 10.824 -10.917 1.00 84.88 131 HIS A O 1
ATOM 1030 N N . LEU A 1 132 ? 0.602 9.798 -11.382 1.00 89.50 132 LEU A N 1
ATOM 1031 C CA . LEU A 1 132 ? 0.027 8.519 -11.772 1.00 89.50 132 LEU A CA 1
ATOM 1032 C C . LEU A 1 132 ? -0.670 7.854 -10.580 1.00 89.50 132 LEU A C 1
ATOM 1034 O O . LEU A 1 132 ? -1.844 7.498 -10.679 1.00 89.50 132 LEU A O 1
ATOM 1038 N N . PHE A 1 133 ? 0.006 7.751 -9.429 1.00 86.81 133 PHE A N 1
ATOM 1039 C CA . PHE A 1 133 ? -0.582 7.158 -8.217 1.00 86.81 133 PHE A CA 1
ATOM 1040 C C . PHE A 1 133 ? -1.790 7.945 -7.684 1.00 86.81 133 PHE A C 1
ATOM 1042 O O . PHE A 1 133 ? -2.660 7.391 -7.009 1.00 86.81 133 PHE A O 1
ATOM 1049 N N . ALA A 1 134 ? -1.868 9.235 -8.007 1.00 83.69 134 ALA A N 1
ATOM 1050 C CA . ALA A 1 134 ? -2.961 10.113 -7.625 1.00 83.69 134 ALA A CA 1
ATOM 1051 C C . ALA A 1 134 ? -4.213 10.012 -8.511 1.00 83.69 134 ALA A C 1
ATOM 1053 O O . ALA A 1 134 ? -5.264 10.511 -8.105 1.00 83.69 134 ALA A O 1
ATOM 1054 N N . ASP A 1 135 ? -4.132 9.411 -9.702 1.00 87.69 135 ASP A N 1
ATOM 1055 C CA . ASP A 1 135 ? -5.239 9.359 -10.664 1.00 87.69 135 ASP A CA 1
ATOM 1056 C C . ASP A 1 135 ? -5.665 7.914 -10.938 1.00 87.69 135 ASP A C 1
ATOM 1058 O O . ASP A 1 135 ? -5.024 7.158 -11.669 1.00 87.69 135 ASP A O 1
ATOM 1062 N N . ALA A 1 136 ? -6.817 7.540 -10.386 1.00 89.56 136 ALA A N 1
ATOM 1063 C CA . ALA A 1 136 ? -7.400 6.219 -10.577 1.00 89.56 136 ALA A CA 1
ATOM 1064 C C . ALA A 1 136 ? -7.655 5.879 -12.056 1.00 89.56 136 ALA A C 1
ATOM 1066 O O . ALA A 1 136 ? -7.514 4.725 -12.451 1.00 89.56 136 ALA A O 1
ATOM 1067 N N . ARG A 1 137 ? -7.982 6.867 -12.899 1.00 90.25 137 ARG A N 1
ATOM 1068 C CA . ARG A 1 137 ? -8.238 6.631 -14.331 1.00 90.25 137 ARG A CA 1
ATOM 1069 C C . ARG A 1 137 ? -6.972 6.217 -15.071 1.00 90.25 137 ARG A C 1
ATOM 1071 O O . ARG A 1 137 ? -7.061 5.517 -16.071 1.00 90.25 137 ARG A O 1
ATOM 1078 N N . ARG A 1 138 ? -5.812 6.661 -14.580 1.00 93.12 138 ARG A N 1
ATOM 1079 C CA . ARG A 1 138 ? -4.506 6.331 -15.150 1.00 93.12 138 ARG A CA 1
ATOM 1080 C C . ARG A 1 138 ? -3.907 5.069 -14.541 1.00 93.12 138 ARG A C 1
ATOM 1082 O O . ARG A 1 138 ? -3.166 4.394 -15.235 1.00 93.12 138 ARG A O 1
ATOM 1089 N N . LEU A 1 139 ? -4.178 4.774 -13.267 1.00 93.62 139 LEU A N 1
ATOM 1090 C CA . LEU A 1 139 ? -3.545 3.653 -12.564 1.00 93.62 139 LEU A CA 1
ATOM 1091 C C . LEU A 1 139 ? -4.334 2.341 -12.656 1.00 93.62 139 LEU A C 1
ATOM 1093 O O . LEU A 1 139 ? -3.731 1.275 -12.673 1.00 93.62 139 LEU A O 1
ATOM 1097 N N . LEU A 1 140 ? -5.671 2.376 -12.650 1.00 94.12 140 LEU A N 1
ATOM 1098 C CA . LEU A 1 140 ? -6.470 1.154 -12.479 1.00 94.12 140 LEU A CA 1
ATOM 1099 C C . LEU A 1 140 ? -6.486 0.236 -13.710 1.00 94.12 140 LEU A C 1
ATOM 1101 O O . LEU A 1 140 ? -6.834 -0.938 -13.578 1.00 94.12 140 LEU A O 1
ATOM 1105 N N . ASP A 1 141 ? -6.105 0.737 -14.885 1.00 94.19 141 ASP A N 1
ATOM 1106 C CA . ASP A 1 141 ? -6.085 -0.030 -16.134 1.00 94.19 141 ASP A CA 1
ATOM 1107 C C . ASP A 1 141 ? -5.088 -1.200 -16.101 1.00 94.19 141 ASP A C 1
ATOM 1109 O O . ASP A 1 141 ? -5.335 -2.244 -16.702 1.00 94.19 141 ASP A O 1
ATOM 1113 N N . ILE A 1 142 ? -4.004 -1.064 -15.337 1.00 94.56 142 ILE A N 1
ATOM 1114 C CA . ILE A 1 142 ? -2.972 -2.093 -15.195 1.00 94.56 142 ILE A CA 1
ATOM 1115 C C . ILE A 1 142 ? -3.404 -3.255 -14.290 1.00 94.56 142 ILE A C 1
ATOM 1117 O O . ILE A 1 142 ? -2.873 -4.365 -14.394 1.00 94.56 142 ILE A O 1
ATOM 1121 N N . TRP A 1 143 ? -4.357 -3.021 -13.381 1.00 94.19 143 TRP A N 1
ATOM 1122 C CA . TRP A 1 143 ? -4.665 -3.937 -12.280 1.00 94.19 143 TRP A CA 1
ATOM 1123 C C . TRP A 1 143 ? -5.036 -5.365 -12.712 1.00 94.19 143 TRP A C 1
ATOM 1125 O O . TRP A 1 143 ? -4.520 -6.300 -12.089 1.00 94.19 143 TRP A O 1
ATOM 1135 N N . PRO A 1 144 ? -5.865 -5.592 -13.756 1.00 93.69 144 PRO A N 1
ATOM 1136 C CA . PRO A 1 144 ? -6.266 -6.943 -14.152 1.00 93.69 144 PRO A CA 1
ATOM 1137 C C . PRO A 1 144 ? -5.085 -7.867 -14.465 1.00 93.69 144 PRO A C 1
ATOM 1139 O O . PRO A 1 144 ? -5.129 -9.049 -14.137 1.00 93.69 144 PRO A O 1
ATOM 1142 N N . HIS A 1 145 ? -4.015 -7.328 -15.054 1.00 93.06 145 HIS A N 1
ATOM 1143 C CA . HIS A 1 145 ? -2.817 -8.095 -15.397 1.00 93.06 145 HIS A CA 1
ATOM 1144 C C . HIS A 1 145 ? -1.754 -8.026 -14.298 1.00 93.06 145 HIS A C 1
ATOM 1146 O O . HIS A 1 145 ? -1.157 -9.044 -13.954 1.00 93.06 145 HIS A O 1
ATOM 1152 N N . PHE A 1 146 ? -1.553 -6.850 -13.696 1.00 93.88 146 PHE A N 1
ATOM 1153 C CA . PHE A 1 146 ? -0.574 -6.658 -12.627 1.00 93.88 146 PHE A CA 1
ATOM 1154 C C . PHE A 1 146 ? -0.871 -7.537 -11.407 1.00 93.88 146 PHE A C 1
ATOM 1156 O O . PHE A 1 146 ? 0.030 -8.213 -10.909 1.00 93.88 146 PHE A O 1
ATOM 1163 N N . SER A 1 147 ? -2.134 -7.604 -10.975 1.00 94.06 147 SER A N 1
ATOM 1164 C CA . SER A 1 147 ? -2.547 -8.414 -9.819 1.00 94.06 147 SER A CA 1
ATOM 1165 C C . SER A 1 147 ? -2.309 -9.912 -10.009 1.00 94.06 147 SER A C 1
ATOM 1167 O O . SER A 1 147 ? -2.065 -10.607 -9.030 1.00 94.06 147 SER A O 1
ATOM 1169 N N . GLN A 1 148 ? -2.331 -10.409 -11.247 1.00 93.88 148 GLN A N 1
ATOM 1170 C CA . GLN A 1 148 ? -2.099 -11.820 -11.579 1.00 93.88 148 GLN A CA 1
ATOM 1171 C C . GLN A 1 148 ? -0.628 -12.130 -11.884 1.00 93.88 148 GLN A C 1
ATOM 1173 O O . GLN A 1 148 ? -0.270 -13.283 -12.113 1.00 93.88 148 GLN A O 1
ATOM 1178 N N . SER A 1 149 ? 0.237 -11.116 -11.909 1.00 92.12 149 SER A N 1
ATOM 1179 C CA . SER A 1 149 ? 1.645 -11.305 -12.240 1.00 92.12 149 SER A CA 1
ATOM 1180 C C . SER A 1 149 ? 2.390 -12.080 -11.144 1.00 92.12 149 SER A C 1
ATOM 1182 O O . SER A 1 149 ? 2.074 -11.914 -9.962 1.00 92.12 149 SER A O 1
ATOM 1184 N N . PRO A 1 150 ? 3.449 -12.838 -11.480 1.00 90.69 150 PRO A N 1
ATOM 1185 C CA . PRO A 1 150 ? 4.338 -13.448 -10.488 1.00 90.69 150 PRO A CA 1
ATOM 1186 C C . PRO A 1 150 ? 4.957 -12.444 -9.506 1.00 90.69 150 PRO A C 1
ATOM 1188 O O . PRO A 1 150 ? 5.290 -12.803 -8.383 1.00 90.69 150 PRO A O 1
ATOM 1191 N N . ILE A 1 151 ? 5.069 -11.170 -9.893 1.00 89.06 151 ILE A N 1
ATOM 1192 C CA . ILE A 1 151 ? 5.527 -10.095 -9.005 1.00 89.06 151 ILE A CA 1
ATOM 1193 C C . ILE A 1 151 ? 4.584 -9.910 -7.812 1.00 89.06 151 ILE A C 1
ATOM 1195 O O . ILE A 1 151 ? 5.052 -9.752 -6.687 1.00 89.06 151 ILE A O 1
ATOM 1199 N N . VAL A 1 152 ? 3.270 -9.978 -8.035 1.00 91.88 152 VAL A N 1
ATOM 1200 C CA . VAL A 1 152 ? 2.266 -9.879 -6.966 1.00 91.88 152 VAL A CA 1
ATOM 1201 C C . VAL A 1 152 ? 1.978 -11.247 -6.347 1.00 91.88 152 VAL A C 1
ATOM 1203 O O . VAL A 1 152 ? 1.941 -11.376 -5.128 1.00 91.88 152 VAL A O 1
ATOM 1206 N N . GLN A 1 153 ? 1.811 -12.286 -7.166 1.00 92.75 153 GLN A N 1
ATOM 1207 C CA . GLN A 1 153 ? 1.413 -13.621 -6.708 1.00 92.75 153 GLN A CA 1
ATOM 1208 C C . GLN A 1 153 ? 2.515 -14.340 -5.921 1.00 92.75 153 GLN A C 1
ATOM 1210 O O . GLN A 1 153 ? 2.220 -15.074 -4.982 1.00 92.75 153 GLN A O 1
ATOM 1215 N N . SER A 1 154 ? 3.789 -14.101 -6.244 1.00 90.50 154 SER A N 1
ATOM 1216 C CA . SER A 1 154 ? 4.938 -14.660 -5.516 1.00 90.50 154 SER A CA 1
ATOM 1217 C C . SER A 1 154 ? 5.531 -13.681 -4.498 1.00 90.50 154 SER A C 1
ATOM 1219 O O . SER A 1 154 ? 6.639 -13.901 -4.004 1.00 90.50 154 SER A O 1
ATOM 1221 N N . PHE A 1 155 ? 4.815 -12.598 -4.182 1.00 90.69 155 PHE A N 1
ATOM 1222 C CA . PHE A 1 155 ? 5.206 -11.672 -3.128 1.00 90.69 155 PHE A CA 1
ATOM 1223 C C . PHE A 1 155 ? 5.257 -12.378 -1.771 1.00 90.69 155 PHE A C 1
ATOM 1225 O O . PHE A 1 155 ? 4.389 -13.180 -1.421 1.00 90.69 155 PHE A O 1
ATOM 1232 N N . SER A 1 156 ? 6.261 -12.042 -0.969 1.00 91.00 156 SER A N 1
ATOM 1233 C CA . SER A 1 156 ? 6.294 -12.373 0.452 1.00 91.00 156 SER A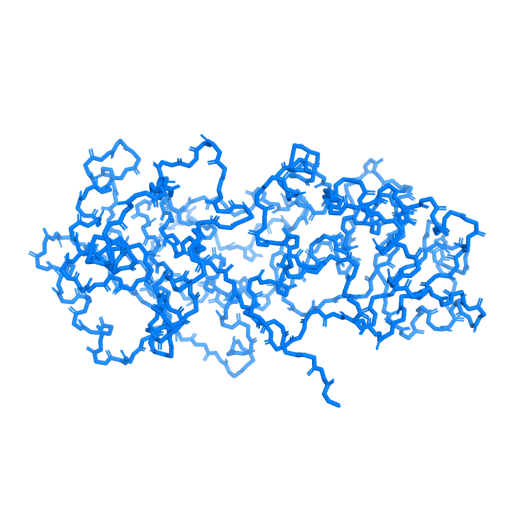 CA 1
ATOM 1234 C C . SER A 1 156 ? 6.962 -11.251 1.236 1.00 91.00 156 SER A C 1
ATOM 1236 O O . SER A 1 156 ? 7.779 -10.509 0.697 1.00 91.00 156 SER A O 1
ATOM 1238 N N . TRP A 1 157 ? 6.644 -11.112 2.516 1.00 91.25 157 TRP A N 1
ATOM 1239 C CA . TRP A 1 157 ? 7.376 -10.230 3.420 1.00 91.25 157 TRP A CA 1
ATOM 1240 C C . TRP A 1 157 ? 8.733 -10.834 3.793 1.00 91.25 157 TRP A C 1
ATOM 1242 O O . TRP A 1 157 ? 8.956 -12.041 3.668 1.00 91.25 157 TRP A O 1
ATOM 1252 N N . SER A 1 158 ? 9.678 -9.999 4.232 1.00 87.50 158 SER A N 1
ATOM 1253 C CA . SER A 1 158 ? 10.971 -10.502 4.697 1.00 87.50 158 SER A CA 1
ATOM 1254 C C . SER A 1 158 ? 10.847 -11.333 5.968 1.00 87.50 158 SER A C 1
ATOM 1256 O O . SER A 1 158 ? 9.921 -11.162 6.757 1.00 87.50 158 SER A O 1
ATOM 1258 N N . THR A 1 159 ? 11.818 -12.220 6.200 1.00 85.00 159 THR A N 1
ATOM 1259 C CA . THR A 1 159 ? 11.856 -13.057 7.409 1.00 85.00 159 THR A CA 1
ATOM 1260 C C . THR A 1 159 ? 11.830 -12.212 8.682 1.00 85.00 159 THR A C 1
ATOM 1262 O O . THR A 1 159 ? 11.244 -12.627 9.671 1.00 85.00 159 THR A O 1
ATOM 1265 N N . LEU A 1 160 ? 12.425 -11.013 8.658 1.00 83.50 160 LEU A N 1
ATOM 1266 C CA . LEU A 1 160 ? 12.404 -10.093 9.796 1.00 83.50 160 LEU A CA 1
ATOM 1267 C C . LEU A 1 160 ? 10.987 -9.571 10.081 1.00 83.50 160 LEU A C 1
ATOM 1269 O O . LEU A 1 160 ? 10.588 -9.510 11.242 1.00 83.50 160 LEU A O 1
ATOM 1273 N N . VAL A 1 161 ? 10.230 -9.239 9.029 1.00 90.44 161 VAL A N 1
ATOM 1274 C CA . VAL A 1 161 ? 8.832 -8.794 9.127 1.00 90.44 161 VAL A CA 1
ATOM 1275 C C . VAL A 1 161 ? 7.925 -9.942 9.576 1.00 90.44 161 VAL A C 1
ATOM 1277 O O . VAL A 1 161 ? 7.144 -9.760 10.506 1.00 90.44 161 VAL A O 1
ATOM 1280 N N . GLU A 1 162 ? 8.055 -11.131 8.976 1.00 92.88 162 GLU A N 1
ATOM 1281 C CA . GLU A 1 162 ? 7.274 -12.317 9.368 1.00 92.88 162 GLU A CA 1
ATOM 1282 C C . GLU A 1 162 ? 7.574 -12.743 10.816 1.00 92.88 162 GLU A C 1
ATOM 1284 O O . GLU A 1 162 ? 6.651 -13.039 11.568 1.00 92.88 162 GLU A O 1
ATOM 1289 N N . LEU A 1 163 ? 8.839 -12.693 11.249 1.00 89.69 163 LEU A N 1
ATOM 1290 C CA . LEU A 1 163 ? 9.225 -12.990 12.632 1.00 89.69 163 LEU A CA 1
ATOM 1291 C C . LEU A 1 163 ? 8.670 -11.958 13.622 1.00 89.69 163 LEU A C 1
ATOM 1293 O O . LEU A 1 163 ? 8.202 -12.324 14.697 1.00 89.69 163 LEU A O 1
ATOM 1297 N N . ALA A 1 164 ? 8.724 -10.667 13.282 1.00 90.94 164 ALA A N 1
ATOM 1298 C CA . ALA A 1 164 ? 8.144 -9.614 14.116 1.00 90.94 164 ALA A CA 1
ATOM 1299 C C . ALA A 1 164 ? 6.631 -9.788 14.266 1.00 90.94 164 ALA A C 1
ATOM 1301 O O . ALA A 1 164 ? 6.100 -9.621 15.364 1.00 90.94 164 ALA A O 1
ATOM 1302 N N . PHE A 1 165 ? 5.958 -10.157 13.177 1.00 95.12 165 PHE A N 1
ATOM 1303 C CA . PHE A 1 165 ? 4.545 -10.501 13.179 1.00 95.12 165 PHE A CA 1
ATOM 1304 C C . PHE A 1 165 ? 4.260 -11.710 14.086 1.00 95.12 165 PHE A C 1
ATOM 1306 O O . PHE A 1 165 ? 3.418 -11.599 14.976 1.00 95.12 165 PHE A O 1
ATOM 1313 N N . ASP A 1 166 ? 4.981 -12.825 13.911 1.00 93.88 166 ASP A N 1
ATOM 1314 C CA . ASP A 1 166 ? 4.783 -14.057 14.691 1.00 93.88 166 ASP A CA 1
ATOM 1315 C C . ASP A 1 166 ? 4.990 -13.795 16.197 1.00 93.88 166 ASP A C 1
ATOM 1317 O O . ASP A 1 166 ? 4.153 -14.172 17.016 1.00 93.88 166 ASP A O 1
ATOM 1321 N N . ASN A 1 167 ? 6.043 -13.055 16.566 1.00 92.81 167 ASN A N 1
ATOM 1322 C CA . ASN A 1 167 ? 6.344 -12.706 17.961 1.00 92.81 167 ASN A CA 1
ATOM 1323 C C . ASN A 1 167 ? 5.290 -11.798 18.616 1.00 92.81 167 ASN A C 1
ATOM 1325 O O . ASN A 1 167 ? 5.196 -11.753 19.842 1.00 92.81 167 ASN A O 1
ATOM 1329 N N . ASN A 1 168 ? 4.523 -11.053 17.818 1.00 95.19 168 ASN A N 1
ATOM 1330 C CA . ASN A 1 168 ? 3.522 -10.104 18.301 1.00 95.19 168 ASN A CA 1
ATOM 1331 C C . ASN A 1 168 ? 2.085 -10.584 18.109 1.00 95.19 168 ASN A C 1
ATOM 1333 O O . ASN A 1 168 ? 1.157 -9.854 18.456 1.00 95.19 168 ASN A O 1
ATOM 1337 N N . ARG A 1 169 ? 1.874 -11.793 17.583 1.00 93.38 169 ARG A N 1
ATOM 1338 C CA . ARG A 1 169 ? 0.543 -12.322 17.271 1.00 93.38 169 ARG A CA 1
ATOM 1339 C C . ARG A 1 169 ? -0.400 -12.226 18.475 1.00 93.38 169 ARG A C 1
ATOM 1341 O O . ARG A 1 169 ? -1.466 -11.627 18.360 1.00 93.38 169 ARG A O 1
ATOM 1348 N N . GLU A 1 170 ? 0.062 -12.647 19.650 1.00 93.25 170 GLU A N 1
ATOM 1349 C CA . GLU A 1 170 ? -0.691 -12.584 20.913 1.00 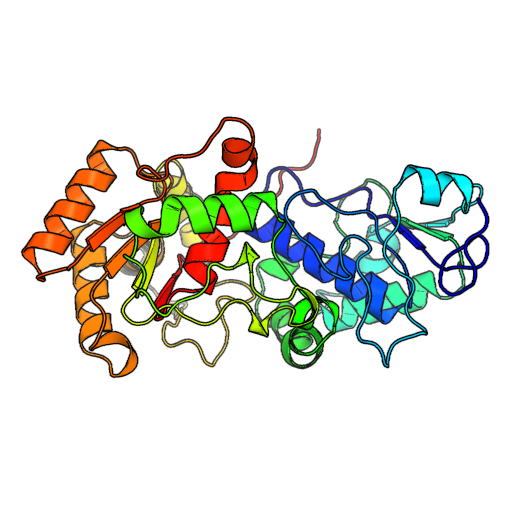93.25 170 GLU A CA 1
ATOM 1350 C C . GLU A 1 170 ? -1.048 -11.161 21.378 1.00 93.25 170 GLU A C 1
ATOM 1352 O O . GLU A 1 170 ? -1.996 -10.982 22.139 1.00 93.25 170 GLU A O 1
ATOM 1357 N N . VAL A 1 171 ? -0.335 -10.130 20.909 1.00 93.75 171 VAL A N 1
ATOM 1358 C CA . VAL A 1 171 ? -0.616 -8.732 21.271 1.00 93.75 171 VAL A CA 1
ATOM 1359 C C . VAL A 1 171 ? -1.916 -8.251 20.636 1.00 93.75 171 VAL A C 1
ATOM 1361 O O . VAL A 1 171 ? -2.688 -7.555 21.292 1.00 93.75 171 VAL A O 1
ATOM 1364 N N . PHE A 1 172 ? -2.175 -8.590 19.368 1.00 93.81 172 PHE A N 1
ATOM 1365 C CA . PHE A 1 172 ? -3.310 -8.040 18.613 1.00 93.81 172 PHE A CA 1
ATOM 1366 C C . PHE A 1 172 ? -4.410 -9.056 18.306 1.00 93.81 172 PHE A C 1
ATOM 1368 O O . PHE A 1 172 ? -5.578 -8.676 18.234 1.00 93.81 172 PHE A O 1
ATOM 1375 N N . SER A 1 173 ? -4.100 -10.344 18.197 1.00 92.56 173 SER A N 1
ATOM 1376 C CA . SER A 1 173 ? -5.117 -11.385 18.070 1.00 92.56 173 SER A CA 1
ATOM 1377 C C . SER A 1 173 ? -4.519 -12.725 18.538 1.00 92.56 173 SER A C 1
ATOM 1379 O O . SER A 1 173 ? -3.602 -13.237 17.904 1.00 92.56 173 SER A O 1
ATOM 1381 N N . PRO A 1 174 ? -4.987 -13.290 19.661 1.00 84.88 174 PRO A N 1
ATOM 1382 C CA . PRO A 1 174 ? -4.441 -14.543 20.180 1.00 84.88 174 PRO A CA 1
ATOM 1383 C C . PRO A 1 174 ? -4.512 -15.690 19.165 1.00 84.88 174 PRO A C 1
ATOM 1385 O O . PRO A 1 174 ? -5.506 -15.814 18.441 1.00 84.88 174 PRO A O 1
ATOM 1388 N N . THR A 1 175 ? -3.468 -16.518 19.098 1.00 80.50 175 THR A N 1
ATOM 1389 C CA . THR A 1 175 ? -3.428 -17.683 18.202 1.00 80.50 175 THR A CA 1
ATOM 1390 C C . THR A 1 175 ? -4.367 -18.792 18.661 1.00 80.50 175 THR A C 1
ATOM 1392 O O . THR A 1 175 ? -4.537 -19.061 19.851 1.00 80.50 175 THR A O 1
ATOM 1395 N N . SER A 1 176 ? -4.955 -19.498 17.694 1.00 78.50 176 SER A N 1
ATOM 1396 C CA . SER A 1 176 ? -5.474 -20.840 17.960 1.00 78.50 176 SER A CA 1
ATOM 1397 C C . SER A 1 176 ? -4.294 -21.815 18.067 1.00 78.50 176 SER A C 1
ATOM 1399 O O . SER A 1 176 ? -3.380 -21.713 17.248 1.00 78.50 176 SER A O 1
ATOM 1401 N N . PRO A 1 177 ? -4.325 -22.831 18.953 1.00 76.06 177 PRO A N 1
ATOM 1402 C CA . PRO A 1 177 ? -3.299 -23.881 19.000 1.00 76.06 177 PRO A CA 1
ATOM 1403 C C . PRO A 1 177 ? -3.073 -24.616 17.668 1.00 76.06 177 PRO A C 1
ATOM 1405 O O . PRO A 1 177 ? -2.055 -25.277 17.486 1.00 76.06 177 PRO A O 1
ATOM 1408 N N . SER A 1 178 ? -4.041 -24.538 16.750 1.00 77.19 178 SER A N 1
ATOM 1409 C CA . SER A 1 178 ? -3.989 -25.142 15.419 1.00 77.19 178 SER A CA 1
ATOM 1410 C C . SER A 1 178 ? -3.451 -24.212 14.325 1.00 77.19 178 SER A C 1
ATOM 1412 O O . SER A 1 178 ? -3.332 -24.654 13.185 1.00 77.19 178 SER A O 1
ATOM 1414 N N . GLU A 1 179 ? -3.201 -22.931 14.618 1.00 83.62 179 GLU A N 1
ATOM 1415 C CA . GLU A 1 179 ? -2.684 -21.971 13.638 1.00 83.62 179 GLU A CA 1
ATOM 1416 C C . GLU A 1 179 ? -1.146 -22.031 13.621 1.00 83.62 179 GLU A C 1
ATOM 1418 O O . GLU A 1 179 ? -0.513 -21.704 14.627 1.00 83.62 179 GLU A O 1
ATOM 1423 N N . PRO A 1 180 ? -0.519 -22.454 12.509 1.00 86.12 180 PRO A N 1
ATOM 1424 C CA . PRO A 1 180 ? 0.933 -22.461 12.408 1.00 86.12 180 PRO A CA 1
ATOM 1425 C C . PRO A 1 180 ? 1.485 -21.024 12.325 1.00 86.12 180 PRO A C 1
ATOM 1427 O O . PRO A 1 180 ? 0.860 -20.166 11.694 1.00 86.12 180 PRO A O 1
ATOM 1430 N N . PRO A 1 181 ? 2.673 -20.743 12.894 1.00 88.44 181 PRO A N 1
ATOM 1431 C CA . PRO A 1 181 ? 3.345 -19.460 12.689 1.00 88.44 181 PRO A CA 1
ATOM 1432 C C . PRO A 1 181 ? 3.730 -19.289 11.211 1.00 88.44 181 PRO A C 1
ATOM 1434 O O . PRO A 1 181 ? 4.043 -20.277 10.534 1.00 88.44 181 PRO A O 1
ATOM 1437 N N . LEU A 1 182 ? 3.757 -18.052 10.698 1.00 89.62 182 LEU A N 1
ATOM 1438 C CA . LEU A 1 182 ? 4.072 -17.779 9.284 1.00 89.62 182 LEU A CA 1
ATOM 1439 C C . LEU A 1 182 ? 5.453 -18.310 8.894 1.00 89.62 182 LEU A C 1
ATOM 1441 O O . LEU A 1 182 ? 5.634 -18.834 7.791 1.00 89.62 182 LEU A O 1
ATOM 1445 N N . SER A 1 183 ? 6.405 -18.244 9.823 1.00 82.88 183 SER A N 1
ATOM 1446 C CA . SER A 1 183 ? 7.751 -18.807 9.678 1.00 82.88 183 SER A CA 1
ATOM 1447 C C . SER A 1 183 ? 7.786 -20.308 9.349 1.00 82.88 183 SER A C 1
ATOM 1449 O O . SER A 1 183 ? 8.781 -20.779 8.799 1.00 82.88 183 SER A O 1
ATOM 1451 N N . SER A 1 184 ? 6.718 -21.059 9.642 1.00 85.69 184 SER A N 1
ATOM 1452 C CA . SER A 1 184 ? 6.610 -22.496 9.341 1.00 85.69 184 SER A CA 1
ATOM 1453 C C . SER A 1 184 ? 5.903 -22.819 8.021 1.00 85.69 184 SER A C 1
ATOM 1455 O O . SER A 1 184 ? 5.999 -23.942 7.527 1.00 85.69 184 SER A O 1
ATOM 1457 N N . VAL A 1 185 ? 5.220 -21.844 7.419 1.00 88.06 185 VAL A N 1
ATOM 1458 C CA . VAL A 1 185 ? 4.577 -22.013 6.112 1.00 88.06 185 VAL A CA 1
ATOM 1459 C C . VAL A 1 185 ? 5.677 -21.983 5.024 1.00 88.06 185 VAL A C 1
ATOM 1461 O O . VAL A 1 185 ? 6.655 -21.238 5.175 1.00 88.06 185 VAL A O 1
ATOM 1464 N N . PRO A 1 186 ? 5.562 -22.692 3.884 1.00 87.44 186 PRO A N 1
ATOM 1465 C CA . PRO A 1 186 ? 6.517 -22.617 2.765 1.00 87.44 186 PRO A CA 1
ATOM 1466 C C . PRO A 1 186 ? 6.461 -21.313 1.949 1.00 87.44 186 PRO A C 1
ATOM 1468 O O . PRO A 1 186 ? 5.404 -20.892 1.480 1.00 87.44 186 PRO A O 1
ATOM 1471 N N . VAL A 1 187 ? 7.607 -20.660 1.729 1.00 84.19 187 VAL A N 1
ATOM 1472 C CA . VAL A 1 187 ? 7.687 -19.365 1.004 1.00 84.19 187 VAL A CA 1
ATOM 1473 C C . VAL A 1 187 ? 7.265 -19.487 -0.465 1.00 84.19 187 VAL A C 1
ATOM 1475 O O . VAL A 1 187 ? 6.824 -18.515 -1.067 1.00 84.19 187 VAL A O 1
ATOM 1478 N N . SER A 1 188 ? 7.341 -20.693 -1.034 1.00 83.25 188 SER A N 1
ATOM 1479 C CA . SER A 1 188 ? 6.870 -21.003 -2.389 1.00 83.25 188 SER A CA 1
ATOM 1480 C C . SER A 1 188 ? 5.377 -20.743 -2.606 1.00 83.25 188 SER A C 1
ATOM 1482 O O . SER A 1 188 ? 4.952 -20.646 -3.750 1.00 83.25 188 SER A O 1
ATOM 1484 N N . GLU A 1 189 ? 4.585 -20.626 -1.537 1.00 83.75 189 GLU A N 1
ATOM 1485 C CA . GLU A 1 189 ? 3.156 -20.300 -1.617 1.00 83.75 189 GL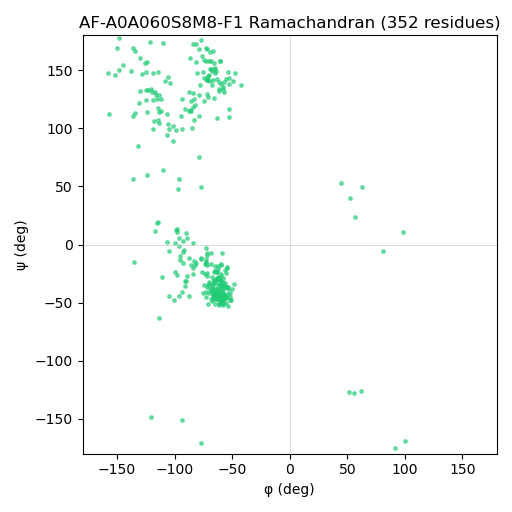U A CA 1
ATOM 1486 C C . GLU A 1 189 ? 2.884 -18.806 -1.889 1.00 83.75 189 GLU A C 1
ATOM 1488 O O . GLU A 1 189 ? 1.753 -18.440 -2.206 1.00 83.75 189 GLU A O 1
ATOM 1493 N N . GLY A 1 190 ? 3.900 -17.936 -1.796 1.00 88.94 190 GLY A N 1
ATOM 1494 C CA . GLY A 1 190 ? 3.785 -16.521 -2.156 1.00 88.94 190 GLY A CA 1
ATOM 1495 C C . GLY A 1 190 ? 2.666 -15.795 -1.405 1.00 88.94 190 GLY A C 1
ATOM 1496 O O . GLY A 1 190 ? 2.574 -15.859 -0.179 1.00 88.94 190 GLY A O 1
ATOM 1497 N N . LEU A 1 191 ? 1.786 -15.116 -2.141 1.00 91.38 191 LEU A N 1
ATOM 1498 C CA . LEU A 1 191 ? 0.699 -14.324 -1.568 1.00 91.38 191 LEU A CA 1
ATOM 1499 C C . LEU A 1 191 ? -0.316 -15.175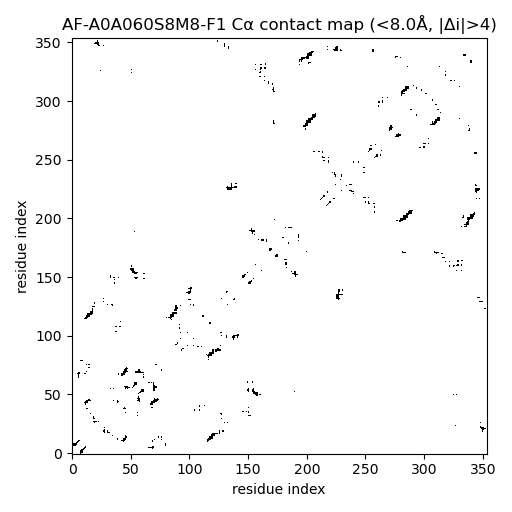 -0.785 1.00 91.38 191 LEU A C 1
ATOM 1501 O O . LEU A 1 191 ? -0.913 -14.682 0.174 1.00 91.38 191 LEU A O 1
ATOM 1505 N N . ALA A 1 192 ? -0.488 -16.451 -1.152 1.00 91.62 192 ALA A N 1
ATOM 1506 C CA . ALA A 1 192 ? -1.462 -17.351 -0.531 1.00 91.62 192 ALA A CA 1
ATOM 1507 C C . ALA A 1 192 ? -1.159 -17.647 0.951 1.00 91.62 192 ALA A C 1
ATOM 1509 O O . ALA A 1 192 ? -2.059 -18.026 1.696 1.00 91.62 192 ALA A O 1
ATOM 1510 N N . ARG A 1 193 ? 0.081 -17.398 1.394 1.00 91.56 193 ARG A N 1
ATOM 1511 C CA . ARG A 1 193 ? 0.529 -17.549 2.789 1.00 91.56 193 ARG A CA 1
ATOM 1512 C C . ARG A 1 193 ? -0.206 -16.630 3.762 1.00 91.56 193 ARG A C 1
ATOM 1514 O O . ARG A 1 193 ? -0.311 -16.932 4.947 1.00 91.56 193 ARG A O 1
ATOM 1521 N N . TYR A 1 194 ? -0.668 -15.475 3.289 1.00 93.94 194 TYR A N 1
ATOM 1522 C CA . TYR A 1 194 ? -1.191 -14.405 4.139 1.00 93.94 194 TYR A CA 1
ATOM 1523 C C . TYR A 1 194 ? -2.710 -14.472 4.240 1.00 93.94 194 TYR A C 1
ATOM 1525 O O . TYR A 1 194 ? -3.413 -13.515 3.914 1.00 93.94 194 TYR A O 1
ATOM 1533 N N . THR A 1 195 ? -3.228 -15.617 4.687 1.00 93.00 195 THR A N 1
ATOM 1534 C CA . THR A 1 195 ? -4.671 -15.796 4.851 1.00 93.00 195 THR A CA 1
ATOM 1535 C C . THR A 1 195 ? -5.224 -14.835 5.909 1.00 93.00 195 THR A C 1
ATOM 1537 O O . THR A 1 195 ? -4.565 -14.616 6.942 1.00 93.00 195 THR A O 1
ATOM 1540 N N . PRO A 1 196 ? -6.436 -14.285 5.697 1.00 94.81 196 PRO A N 1
ATOM 1541 C CA . PRO A 1 196 ? -7.089 -13.439 6.685 1.00 94.81 196 PRO A CA 1
ATOM 1542 C C . PRO A 1 196 ? -7.229 -14.135 8.042 1.00 94.81 196 PRO A C 1
ATOM 1544 O O . PRO A 1 196 ? -7.501 -15.332 8.118 1.00 94.81 196 PRO A O 1
ATOM 1547 N N . ILE A 1 197 ? -7.052 -13.368 9.111 1.00 94.50 197 ILE A N 1
ATOM 1548 C CA . ILE A 1 197 ? -7.256 -13.765 10.500 1.00 94.50 197 ILE A CA 1
ATOM 1549 C C . ILE A 1 197 ? -8.730 -13.526 10.834 1.00 94.50 197 ILE A C 1
ATOM 1551 O O . ILE A 1 197 ? -9.167 -12.368 10.824 1.00 94.50 197 ILE A O 1
ATOM 1555 N N . PRO A 1 198 ? -9.504 -14.582 11.140 1.00 94.12 198 PRO A N 1
ATOM 1556 C CA . PRO A 1 198 ? -10.911 -14.435 11.482 1.00 94.12 198 PRO A CA 1
ATOM 1557 C C . PRO A 1 198 ? -11.114 -13.508 12.683 1.00 94.12 198 PRO A C 1
ATOM 1559 O O . PRO A 1 198 ? -10.409 -13.608 13.686 1.00 94.12 198 PRO A O 1
ATOM 1562 N N . GLY A 1 199 ? -12.089 -12.611 12.574 1.00 95.62 199 GLY A N 1
ATOM 1563 C CA . GLY A 1 199 ? -12.469 -11.662 13.616 1.00 95.62 199 GLY A CA 1
ATOM 1564 C C . GLY A 1 199 ? -11.606 -10.400 13.715 1.00 95.62 199 GLY A C 1
ATOM 1565 O O . GLY A 1 199 ? -11.974 -9.495 14.469 1.00 95.62 199 GLY A O 1
ATOM 1566 N N . LEU A 1 200 ? -10.511 -10.291 12.951 1.00 97.62 200 LEU A N 1
ATOM 1567 C CA . LEU A 1 200 ? -9.595 -9.154 13.036 1.00 97.62 200 LEU A CA 1
ATOM 1568 C C . LEU A 1 200 ? -10.048 -7.974 12.161 1.00 97.62 200 LEU A C 1
ATOM 1570 O O . LEU A 1 200 ? -10.014 -8.041 10.930 1.00 97.62 200 LEU A O 1
ATOM 1574 N N . LEU A 1 201 ? -10.393 -6.860 12.810 1.00 98.31 201 LEU A N 1
ATOM 1575 C CA . LEU A 1 201 ? -10.583 -5.550 12.190 1.00 98.31 201 LEU A CA 1
ATOM 1576 C C . LEU A 1 201 ? -9.289 -4.740 12.270 1.00 98.31 201 LEU A C 1
ATOM 1578 O O . LEU A 1 201 ? -8.782 -4.478 13.360 1.00 98.31 201 LEU A O 1
ATOM 1582 N N . VAL A 1 202 ? -8.791 -4.266 11.132 1.00 98.31 202 VAL A N 1
ATOM 1583 C CA . VAL A 1 202 ? -7.609 -3.403 11.078 1.00 98.31 202 VAL A CA 1
ATOM 1584 C C . VAL A 1 202 ? -7.992 -1.991 10.645 1.00 98.31 202 VAL A C 1
ATOM 1586 O O . VAL A 1 202 ? -8.603 -1.790 9.597 1.00 98.31 202 VAL A O 1
ATOM 1589 N N . LEU A 1 203 ? -7.615 -0.999 11.452 1.00 97.69 203 LEU A N 1
ATOM 1590 C CA . LEU A 1 203 ? -7.918 0.415 11.243 1.00 97.69 203 LEU A CA 1
ATOM 1591 C C . LEU A 1 203 ? -6.637 1.195 10.962 1.00 97.69 203 LEU A C 1
ATOM 1593 O O . LEU A 1 203 ? -5.809 1.372 11.853 1.00 97.69 203 LEU A O 1
ATOM 1597 N N . HIS A 1 204 ? -6.492 1.739 9.758 1.00 94.81 204 HIS A N 1
ATOM 1598 C CA . HIS A 1 204 ? -5.359 2.585 9.407 1.00 94.81 204 HIS A CA 1
ATOM 1599 C C . HIS A 1 204 ? -5.716 4.064 9.506 1.00 94.81 204 HIS A C 1
ATOM 1601 O O . HIS A 1 204 ? -6.268 4.669 8.586 1.00 94.81 204 HIS A O 1
ATOM 1607 N N . ILE A 1 205 ? -5.347 4.673 10.631 1.00 92.62 205 ILE A N 1
ATOM 1608 C CA . ILE A 1 205 ? -5.770 6.024 10.984 1.00 92.62 205 ILE A CA 1
ATOM 1609 C C . ILE A 1 205 ? -4.566 6.958 11.007 1.00 92.62 205 ILE A C 1
ATOM 1611 O O . ILE A 1 205 ? -3.750 6.955 11.932 1.00 92.62 205 ILE A O 1
ATOM 1615 N N . ARG A 1 206 ? -4.478 7.826 10.001 1.00 87.75 206 ARG A N 1
ATOM 1616 C CA . ARG A 1 206 ? -3.463 8.877 9.945 1.00 87.75 206 ARG A CA 1
ATOM 1617 C C . ARG A 1 206 ? -3.908 10.084 10.781 1.00 87.75 206 ARG A C 1
ATOM 1619 O O . ARG A 1 206 ? -4.959 10.673 10.549 1.00 87.75 206 ARG A O 1
ATOM 1626 N N . ARG A 1 207 ? -3.103 10.431 11.783 1.00 88.06 207 ARG A N 1
ATOM 1627 C CA . ARG A 1 207 ? -3.277 11.561 12.709 1.00 88.06 207 ARG A CA 1
ATOM 1628 C C . ARG A 1 207 ? -2.068 12.500 12.593 1.00 88.06 207 ARG A C 1
ATOM 1630 O O . ARG A 1 207 ? -1.480 12.621 11.521 1.00 88.06 207 ARG A O 1
ATOM 1637 N N . GLY A 1 208 ? -1.690 13.159 13.688 1.00 75.69 208 GLY A N 1
ATOM 1638 C CA . GLY A 1 208 ? -0.496 14.000 13.762 1.00 75.69 208 GLY A CA 1
ATOM 1639 C C . GLY A 1 208 ? -0.546 15.177 12.787 1.00 75.69 208 GLY A C 1
ATOM 1640 O O . GLY A 1 208 ? -1.516 15.933 12.769 1.00 75.69 208 GLY A O 1
ATOM 1641 N N . ASP A 1 209 ? 0.495 15.287 11.967 1.00 73.69 209 ASP A N 1
ATOM 1642 C CA . ASP A 1 209 ? 0.697 16.290 10.911 1.00 73.69 209 ASP A CA 1
ATOM 1643 C C . ASP A 1 209 ? -0.386 16.300 9.817 1.00 73.69 209 ASP A C 1
ATOM 1645 O O . ASP A 1 209 ? -0.550 17.281 9.092 1.00 73.69 209 ASP A O 1
ATOM 1649 N N . PHE A 1 210 ? -1.175 15.233 9.716 1.00 82.56 210 PHE A N 1
ATOM 1650 C CA . PHE A 1 210 ? -2.087 15.023 8.597 1.00 82.56 210 PHE A CA 1
ATOM 1651 C C . PHE A 1 210 ? -3.324 15.929 8.596 1.00 82.56 210 PHE A C 1
ATOM 1653 O O . PHE A 1 210 ? -3.972 16.077 7.563 1.00 82.56 210 PHE A O 1
ATOM 1660 N N . LYS A 1 211 ? -3.639 16.590 9.720 1.00 86.19 211 LYS A N 1
ATOM 1661 C CA . LYS A 1 211 ? -4.781 17.515 9.796 1.00 86.19 211 LYS A CA 1
ATOM 1662 C C . LYS A 1 211 ? -4.662 18.636 8.763 1.00 86.19 211 LYS A C 1
ATOM 1664 O O . LYS A 1 211 ? -5.614 18.881 8.030 1.00 86.19 211 LYS A O 1
ATOM 1669 N N . GLY A 1 212 ? -3.504 19.298 8.707 1.00 85.56 212 GLY A N 1
ATOM 1670 C CA . GLY A 1 212 ? -3.257 20.372 7.741 1.00 85.56 212 GLY A CA 1
ATOM 1671 C C . GLY A 1 212 ? -3.317 19.846 6.311 1.00 85.56 212 GLY A C 1
ATOM 1672 O O . GLY A 1 212 ? -3.974 20.426 5.458 1.00 85.56 212 GLY A O 1
ATOM 1673 N N . HIS A 1 213 ? -2.756 18.660 6.065 1.00 85.56 213 HIS A N 1
ATOM 1674 C CA . HIS A 1 213 ? -2.819 18.031 4.748 1.00 85.56 213 HIS A CA 1
ATOM 1675 C C . HIS A 1 213 ? -4.264 17.808 4.256 1.00 85.56 213 HIS A C 1
ATOM 1677 O O . HIS A 1 213 ? -4.580 18.135 3.111 1.00 85.56 213 HIS A O 1
ATOM 1683 N N . CYS A 1 214 ? -5.167 17.336 5.122 1.00 88.81 214 CYS A N 1
ATOM 1684 C CA . CYS A 1 214 ? -6.574 17.132 4.771 1.00 88.81 214 CYS A CA 1
ATOM 1685 C C . CYS A 1 214 ? -7.281 18.411 4.303 1.00 88.81 214 CYS A C 1
ATOM 1687 O O . CYS A 1 214 ? -8.015 18.375 3.318 1.00 88.81 214 CYS A O 1
ATOM 1689 N N . TYR A 1 215 ? -7.066 19.540 4.980 1.00 88.75 215 TYR A N 1
ATOM 1690 C CA . TYR A 1 215 ? -7.810 20.771 4.689 1.00 88.75 215 TYR A CA 1
ATOM 1691 C C . TYR A 1 215 ? -7.054 21.717 3.747 1.00 88.75 215 TYR A C 1
ATOM 1693 O O . TYR A 1 215 ? -7.620 22.218 2.777 1.00 88.75 215 TYR A O 1
ATOM 1701 N N . ASP A 1 216 ? -5.761 21.917 3.974 1.00 87.38 216 ASP A N 1
ATOM 1702 C CA . ASP A 1 216 ? -4.964 22.934 3.280 1.00 87.38 216 ASP A CA 1
ATOM 1703 C C . ASP A 1 216 ? -4.450 22.441 1.915 1.00 87.38 216 ASP A C 1
ATOM 1705 O O . ASP A 1 216 ? -4.120 23.240 1.026 1.00 87.38 216 ASP A O 1
ATOM 1709 N N . VAL A 1 217 ? -4.402 21.116 1.723 1.00 85.94 217 VAL A N 1
ATOM 1710 C CA . VAL A 1 217 ? -3.954 20.478 0.478 1.00 85.94 217 VAL A CA 1
ATOM 1711 C C . VAL A 1 217 ? -5.101 19.757 -0.214 1.00 85.94 217 VAL A C 1
ATOM 1713 O O . VAL A 1 217 ? -5.465 20.145 -1.325 1.00 85.94 217 VAL A O 1
ATOM 1716 N N . LEU A 1 218 ? -5.673 18.728 0.416 1.00 87.31 218 LEU A N 1
ATOM 1717 C CA . LEU A 1 218 ? -6.643 17.853 -0.244 1.00 87.31 218 LEU A CA 1
ATOM 1718 C C . LEU A 1 218 ? -7.976 18.565 -0.482 1.00 87.31 218 LEU A C 1
ATOM 1720 O O . LEU A 1 218 ? -8.413 18.642 -1.631 1.00 87.31 218 LEU A O 1
ATOM 1724 N N . ALA A 1 219 ? -8.559 19.180 0.554 1.00 88.69 219 ALA A N 1
ATOM 1725 C CA . ALA A 1 219 ? -9.799 19.939 0.405 1.00 88.69 219 ALA A CA 1
ATOM 1726 C C . ALA A 1 219 ? -9.632 21.112 -0.557 1.00 88.69 219 ALA A C 1
ATOM 1728 O O . ALA A 1 219 ? -10.408 21.248 -1.502 1.00 88.69 219 ALA A O 1
ATOM 1729 N N . ARG A 1 220 ? -8.568 21.905 -0.411 1.00 86.19 220 ARG A N 1
ATOM 1730 C CA . ARG A 1 220 ? -8.302 23.030 -1.317 1.00 86.19 220 ARG A CA 1
ATOM 1731 C C . ARG A 1 220 ? -8.190 22.617 -2.790 1.00 86.19 220 ARG A C 1
ATOM 1733 O O . ARG A 1 220 ? -8.615 23.368 -3.660 1.00 86.19 220 ARG A O 1
ATOM 1740 N N . ARG A 1 221 ? -7.629 21.438 -3.077 1.00 85.81 221 ARG A N 1
ATOM 1741 C CA . ARG A 1 221 ? -7.447 20.914 -4.445 1.00 85.81 221 ARG A CA 1
ATOM 1742 C C . ARG A 1 221 ? -8.558 19.961 -4.892 1.00 85.81 221 ARG A C 1
ATOM 1744 O O . ARG A 1 221 ? -8.422 19.359 -5.955 1.00 85.81 221 ARG A O 1
ATOM 1751 N N . SER A 1 222 ? -9.611 19.794 -4.089 1.00 87.75 222 SER A N 1
ATOM 1752 C CA . SER A 1 222 ? -10.716 18.868 -4.363 1.00 87.75 222 SER A CA 1
ATOM 1753 C C . SER A 1 222 ? -10.237 17.437 -4.670 1.00 87.75 222 SER A C 1
ATOM 1755 O O . SER A 1 222 ? -10.748 16.779 -5.574 1.00 87.75 222 SER A O 1
ATOM 1757 N N . LYS A 1 223 ? -9.220 16.954 -3.943 1.00 86.38 223 LYS A N 1
ATOM 1758 C CA . LYS A 1 223 ? -8.640 15.618 -4.142 1.00 86.38 223 LYS A CA 1
ATOM 1759 C C . LYS A 1 223 ? -9.322 14.576 -3.260 1.00 86.38 223 LYS A C 1
ATOM 1761 O O . LYS A 1 223 ? -9.222 14.636 -2.039 1.00 86.38 223 LYS A O 1
ATOM 1766 N N . GLY A 1 224 ? -9.974 13.616 -3.910 1.00 87.56 224 GLY A N 1
ATOM 1767 C CA . GLY A 1 224 ? -10.617 12.475 -3.271 1.00 87.56 224 GLY A CA 1
ATOM 1768 C C . GLY A 1 224 ? -9.741 11.235 -3.181 1.00 87.56 224 GLY A C 1
ATOM 1769 O O . GLY A 1 224 ? -8.516 11.332 -3.095 1.00 87.56 224 GLY A O 1
ATOM 1770 N N . TYR A 1 225 ? -10.383 10.065 -3.189 1.00 88.56 225 TYR A N 1
ATOM 1771 C CA . TYR A 1 225 ? -9.677 8.786 -3.212 1.00 88.56 225 TYR A CA 1
ATOM 1772 C C . TYR A 1 225 ? -8.793 8.659 -4.456 1.00 88.56 225 TYR A C 1
ATOM 1774 O O . TYR A 1 225 ? -9.182 9.052 -5.561 1.00 88.56 225 TYR A O 1
ATOM 1782 N N . THR A 1 226 ? -7.588 8.129 -4.258 1.00 85.94 226 THR A N 1
ATOM 1783 C CA . THR A 1 226 ? -6.528 8.081 -5.270 1.00 85.94 226 THR A CA 1
ATOM 1784 C C . THR A 1 226 ? -6.120 6.654 -5.618 1.00 85.94 226 THR A C 1
ATOM 1786 O O . THR A 1 226 ? -6.139 5.762 -4.765 1.00 85.94 226 THR A O 1
ATOM 1789 N N . GLY A 1 227 ? -5.721 6.449 -6.878 1.00 87.94 227 GLY A N 1
ATOM 1790 C CA . GLY A 1 227 ? -5.121 5.204 -7.356 1.00 87.94 227 GLY A CA 1
ATOM 1791 C C . GLY A 1 227 ? -5.937 3.957 -7.003 1.00 87.94 227 GLY A C 1
ATOM 1792 O O . GLY A 1 227 ? -7.140 3.885 -7.262 1.00 87.94 227 GLY A O 1
ATOM 1793 N N . PHE A 1 228 ? -5.279 2.984 -6.367 1.00 88.81 228 PHE A N 1
ATOM 1794 C CA . PHE A 1 228 ? -5.889 1.719 -5.944 1.00 88.81 228 PHE A CA 1
ATOM 1795 C C . PHE A 1 228 ? -6.930 1.855 -4.816 1.00 88.81 228 PHE A C 1
ATOM 1797 O O . PHE A 1 228 ? -7.633 0.894 -4.529 1.00 88.81 228 PHE A O 1
ATOM 1804 N N . ASN A 1 229 ? -7.109 3.036 -4.213 1.00 89.25 229 ASN A N 1
ATOM 1805 C CA . ASN A 1 229 ? -8.193 3.278 -3.247 1.00 89.25 229 ASN A CA 1
ATOM 1806 C C . ASN A 1 229 ? -9.529 3.646 -3.915 1.00 89.25 229 ASN A C 1
ATOM 1808 O O . ASN A 1 229 ? -10.514 3.885 -3.222 1.00 89.25 229 ASN A O 1
ATOM 1812 N N . SER A 1 230 ? -9.575 3.687 -5.248 1.00 90.94 230 SER A N 1
ATOM 1813 C CA . SER A 1 230 ? -10.744 4.131 -6.017 1.00 90.94 230 SER A CA 1
ATOM 18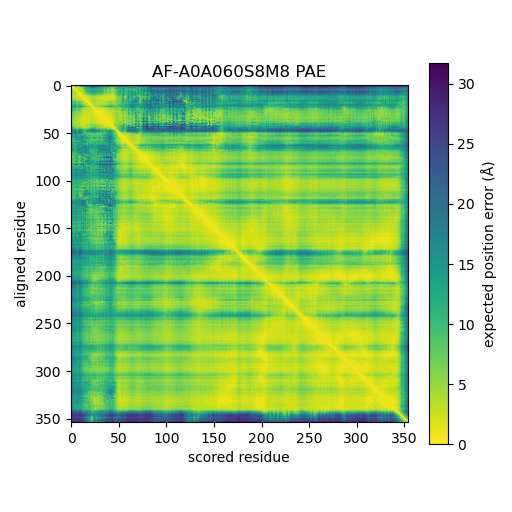14 C C . SER A 1 230 ? -11.373 3.019 -6.857 1.00 90.94 230 SER A C 1
ATOM 1816 O O . SER A 1 230 ? -12.096 3.300 -7.814 1.00 90.94 230 SER A O 1
ATOM 1818 N N . PHE A 1 231 ? -11.108 1.749 -6.533 1.00 90.38 231 PHE A N 1
ATOM 1819 C CA . PHE A 1 231 ? -11.713 0.628 -7.250 1.00 90.38 231 PHE A CA 1
ATOM 1820 C C . PHE A 1 231 ? -13.247 0.684 -7.206 1.00 90.38 231 PHE A C 1
ATOM 1822 O O . PHE A 1 231 ? -13.825 0.761 -6.117 1.00 90.38 231 PHE A O 1
ATOM 1829 N N . PRO A 1 232 ? -13.933 0.487 -8.348 1.00 89.31 232 PRO A N 1
ATOM 1830 C CA . PRO A 1 232 ? -15.384 0.326 -8.409 1.00 89.31 232 PRO A CA 1
ATOM 1831 C C . PRO A 1 232 ? -15.947 -0.844 -7.585 1.00 89.31 232 PRO A C 1
ATOM 1833 O O . PRO A 1 232 ? -17.155 -0.962 -7.467 1.00 89.31 232 PRO A O 1
ATOM 1836 N N . ALA A 1 233 ? -15.130 -1.716 -7.001 1.00 89.50 233 ALA A N 1
ATOM 1837 C CA . ALA A 1 233 ? -15.604 -2.770 -6.099 1.00 89.50 233 ALA A CA 1
ATOM 1838 C C . ALA A 1 233 ? -15.592 -2.361 -4.613 1.00 89.50 233 ALA A C 1
ATOM 1840 O O . ALA A 1 233 ? -16.225 -3.027 -3.799 1.00 89.50 233 ALA A O 1
ATOM 1841 N N . LEU A 1 234 ? -14.881 -1.288 -4.244 1.00 90.25 234 LEU A N 1
ATOM 1842 C CA . LEU A 1 234 ? -14.797 -0.845 -2.852 1.00 90.25 234 LEU A CA 1
ATOM 1843 C C . LEU A 1 234 ? -16.127 -0.226 -2.387 1.00 90.25 234 LEU A C 1
ATOM 1845 O O . LEU A 1 234 ? -16.767 0.482 -3.171 1.00 90.25 234 LEU A O 1
ATOM 1849 N N . PRO A 1 235 ? -16.543 -0.475 -1.130 1.00 88.75 235 PRO A N 1
ATOM 1850 C CA . PRO A 1 235 ? -17.830 -0.006 -0.618 1.00 88.75 235 PRO A CA 1
ATOM 1851 C C . PRO A 1 235 ? -17.855 1.511 -0.409 1.00 88.75 235 PRO A C 1
ATOM 1853 O O . PRO A 1 235 ? -18.885 2.142 -0.633 1.00 88.75 235 PRO A O 1
ATOM 1856 N N . ASP A 1 236 ? -16.723 2.096 -0.013 1.00 88.38 236 ASP A N 1
ATOM 1857 C CA . ASP A 1 236 ? -16.614 3.533 0.206 1.00 88.38 236 ASP A CA 1
ATOM 1858 C C . ASP A 1 236 ? -16.328 4.263 -1.104 1.00 88.38 236 ASP A C 1
ATOM 1860 O O . ASP A 1 236 ? -15.420 3.916 -1.864 1.00 88.38 236 ASP A O 1
ATOM 1864 N N . ARG A 1 237 ? -17.118 5.309 -1.355 1.00 86.56 237 ARG A N 1
ATOM 1865 C CA . ARG A 1 237 ? -17.008 6.173 -2.529 1.00 86.56 237 ARG A CA 1
ATOM 1866 C C . ARG A 1 237 ? -16.603 7.573 -2.134 1.00 86.56 237 ARG A C 1
ATOM 1868 O O . ARG A 1 237 ? -16.977 8.068 -1.073 1.00 86.56 237 ARG A O 1
ATOM 1875 N N . TRP A 1 238 ? -15.869 8.209 -3.036 1.00 87.44 238 TRP A N 1
ATOM 1876 C CA . TRP A 1 238 ? -15.616 9.633 -2.968 1.00 87.44 238 TRP A CA 1
ATOM 1877 C C . TRP A 1 238 ? -16.456 10.341 -4.022 1.00 87.44 238 TRP A C 1
ATOM 1879 O O . TRP A 1 238 ? -16.122 10.313 -5.206 1.00 87.44 238 TRP A O 1
ATOM 1889 N N . GLU A 1 239 ? -17.529 10.985 -3.583 1.00 85.19 239 GLU A N 1
ATOM 1890 C CA . GLU A 1 239 ? -18.401 11.782 -4.438 1.00 85.19 239 GLU A CA 1
ATOM 1891 C C . GLU A 1 239 ? -18.302 13.240 -4.004 1.00 85.19 239 GLU A C 1
ATOM 1893 O O . GLU A 1 239 ? -18.605 13.596 -2.866 1.00 85.19 239 GLU A O 1
ATOM 1898 N N . LEU A 1 240 ? -17.818 14.083 -4.913 1.00 85.31 240 LEU A N 1
ATOM 1899 C CA . LEU A 1 240 ? -17.691 15.514 -4.696 1.00 85.31 240 LEU A CA 1
ATOM 1900 C C . LEU A 1 240 ? -18.456 16.222 -5.809 1.00 85.31 240 LEU A C 1
ATOM 1902 O O . LEU A 1 240 ? -18.078 16.112 -6.971 1.00 85.31 240 LEU A O 1
ATOM 1906 N N . SER A 1 241 ? -19.532 16.918 -5.445 1.00 85.62 241 SER A N 1
ATOM 1907 C CA . SER A 1 241 ? -20.268 17.777 -6.375 1.00 85.62 241 SER A CA 1
ATOM 1908 C C . SER A 1 241 ? -19.457 19.034 -6.691 1.00 85.62 241 SER A C 1
ATOM 1910 O O . SER A 1 241 ? -18.825 19.595 -5.793 1.00 85.62 241 SER A O 1
ATOM 1912 N N . ASP A 1 242 ? -19.524 19.509 -7.936 1.00 82.94 242 ASP A N 1
ATOM 1913 C CA . ASP A 1 242 ? -18.917 20.780 -8.350 1.00 82.94 242 ASP A CA 1
ATOM 1914 C C . ASP A 1 242 ? -19.543 21.989 -7.626 1.00 82.94 242 ASP A C 1
ATOM 1916 O O . ASP A 1 242 ? -18.894 23.018 -7.453 1.00 82.94 242 ASP A O 1
ATOM 1920 N N . GLU A 1 243 ? -20.781 21.848 -7.143 1.00 88.62 243 GLU A N 1
ATOM 1921 C CA . GLU A 1 243 ? -21.542 22.895 -6.445 1.00 88.62 243 GLU A CA 1
ATOM 1922 C C . GLU A 1 243 ? -21.479 22.777 -4.911 1.00 88.62 243 GLU A C 1
ATOM 1924 O O . GLU A 1 243 ? -22.239 23.431 -4.195 1.00 88.62 243 GLU A O 1
ATOM 1929 N N . ILE A 1 244 ? -20.607 21.917 -4.373 1.00 90.06 244 ILE A N 1
ATOM 1930 C CA . ILE A 1 244 ? -20.531 21.679 -2.928 1.00 90.06 244 ILE A CA 1
ATOM 1931 C C . ILE A 1 244 ? -20.165 22.959 -2.160 1.00 90.06 244 ILE A C 1
ATOM 1933 O O . ILE A 1 244 ? -19.217 23.668 -2.505 1.00 90.06 244 ILE A O 1
ATOM 1937 N N . SER A 1 245 ? -20.891 23.242 -1.074 1.00 91.81 245 SER A N 1
ATOM 1938 C CA . SER A 1 245 ? -20.550 24.363 -0.199 1.00 91.81 245 SER A CA 1
ATOM 1939 C C . SER A 1 245 ? -19.208 24.116 0.501 1.00 91.81 245 SER A C 1
ATOM 1941 O O . SER A 1 245 ? -18.845 22.977 0.801 1.00 91.81 245 SER A O 1
ATOM 1943 N N . GLU A 1 246 ? -18.464 25.174 0.833 1.00 88.62 246 GLU A N 1
ATOM 1944 C CA . GLU A 1 246 ? -17.198 25.027 1.571 1.00 88.62 246 GLU A CA 1
ATOM 1945 C C . GLU A 1 246 ? -17.389 24.351 2.942 1.00 88.62 246 GLU A C 1
ATOM 1947 O O . GLU A 1 246 ? -16.515 23.614 3.406 1.00 88.62 246 GLU A O 1
ATOM 1952 N N . GLY A 1 247 ? -18.551 24.552 3.575 1.00 89.12 247 GLY A N 1
ATOM 1953 C CA . GLY A 1 247 ? -18.922 23.880 4.821 1.00 89.12 247 GLY A CA 1
ATOM 1954 C C . GLY A 1 247 ? -19.086 22.371 4.637 1.00 89.12 247 GLY A C 1
ATOM 1955 O O . GLY A 1 247 ? -18.445 21.595 5.350 1.00 89.12 247 GLY A O 1
ATOM 1956 N N . ASP A 1 248 ? -19.871 21.958 3.642 1.00 91.25 248 ASP A N 1
ATOM 1957 C CA . ASP A 1 248 ? -20.126 20.541 3.345 1.00 91.25 248 ASP A CA 1
ATOM 1958 C C . ASP A 1 248 ? -18.865 19.841 2.845 1.00 91.25 248 ASP A C 1
ATOM 1960 O O . ASP A 1 248 ? -18.565 18.715 3.242 1.00 91.25 248 ASP A O 1
ATOM 1964 N N . LYS A 1 249 ? -18.056 20.541 2.046 1.00 90.94 249 LYS A N 1
ATOM 1965 C CA . LYS A 1 249 ? -16.736 20.079 1.625 1.00 90.94 249 LYS A CA 1
ATOM 1966 C C . LYS A 1 249 ? -15.865 19.817 2.843 1.00 90.94 249 LYS A C 1
ATOM 1968 O O . LYS A 1 249 ? -15.344 18.717 3.007 1.00 90.94 249 LYS A O 1
ATOM 1973 N N . ARG A 1 250 ? -15.739 20.782 3.755 1.00 89.81 250 ARG A N 1
ATOM 1974 C CA . ARG A 1 250 ? -14.958 20.603 4.986 1.00 89.81 250 ARG A CA 1
ATOM 1975 C C . ARG A 1 250 ? -15.479 19.437 5.832 1.00 89.81 250 ARG A C 1
ATOM 1977 O O . ARG A 1 250 ? -14.662 18.687 6.370 1.00 89.81 250 ARG A O 1
ATOM 1984 N N . ALA A 1 251 ? -16.794 19.255 5.935 1.00 90.38 251 ALA A N 1
ATOM 1985 C CA . ALA A 1 251 ? -17.398 18.127 6.643 1.00 90.38 251 ALA A CA 1
ATOM 1986 C C . ALA A 1 251 ? -17.062 16.780 5.977 1.00 90.38 251 ALA A C 1
ATOM 1988 O O . ALA A 1 251 ? -16.653 15.847 6.669 1.00 90.38 251 ALA A O 1
ATOM 1989 N N . LEU A 1 252 ? -17.113 16.700 4.644 1.00 91.12 252 LEU A N 1
ATOM 1990 C CA . LEU A 1 252 ? -16.701 15.521 3.876 1.00 91.12 252 LEU A CA 1
ATOM 1991 C C . LEU A 1 252 ? -15.237 15.152 4.164 1.00 91.12 252 LEU A C 1
ATOM 1993 O O . LEU A 1 252 ? -14.940 14.017 4.537 1.00 91.12 252 LEU A O 1
ATOM 1997 N N . TYR A 1 253 ? -14.310 16.113 4.084 1.00 91.62 253 TYR A N 1
ATOM 1998 C CA . TYR A 1 253 ? -12.903 15.855 4.421 1.00 91.62 253 TYR A CA 1
ATOM 1999 C C . TYR A 1 253 ? -12.709 15.514 5.902 1.00 91.62 253 TYR A C 1
ATOM 2001 O O . TYR A 1 253 ? -11.861 14.687 6.229 1.00 91.62 253 TYR A O 1
ATOM 2009 N N . THR A 1 254 ? -13.508 16.083 6.806 1.00 90.69 254 THR A N 1
ATOM 2010 C CA . THR A 1 254 ? -13.483 15.685 8.221 1.00 90.69 254 THR A CA 1
ATOM 2011 C C . THR A 1 254 ? -13.834 14.207 8.355 1.00 90.69 254 THR A C 1
ATOM 2013 O O . THR A 1 254 ? -13.063 13.459 8.945 1.00 90.69 254 THR A O 1
ATOM 2016 N N . ARG A 1 255 ? -14.929 13.762 7.733 1.00 89.94 255 ARG A N 1
ATOM 2017 C CA . ARG A 1 255 ? -15.412 12.378 7.812 1.00 89.94 255 ARG A CA 1
ATOM 2018 C C . ARG A 1 255 ? -14.450 11.369 7.180 1.00 89.94 255 ARG A C 1
ATOM 2020 O O . ARG A 1 255 ? -14.194 10.325 7.769 1.00 89.94 255 ARG A O 1
ATOM 2027 N N . HIS A 1 256 ? -13.913 11.669 5.999 1.00 89.62 256 HIS A N 1
ATOM 2028 C CA . HIS A 1 256 ? -13.146 10.695 5.213 1.00 89.62 256 HIS A CA 1
ATOM 2029 C C . HIS A 1 256 ? -11.620 10.810 5.376 1.00 89.62 256 HIS A C 1
ATOM 2031 O O . HIS A 1 256 ? -10.916 9.821 5.183 1.00 89.62 256 HIS A O 1
ATOM 2037 N N . CYS A 1 257 ? -11.089 11.993 5.712 1.00 90.19 257 CYS A N 1
ATOM 2038 C CA . CYS A 1 257 ? -9.642 12.238 5.805 1.00 90.19 257 CYS A CA 1
ATOM 2039 C C . CYS A 1 257 ? -9.142 12.315 7.250 1.00 90.19 257 CYS A C 1
ATOM 2041 O O . CYS A 1 257 ? -8.101 11.739 7.572 1.00 90.19 257 CYS A O 1
ATOM 2043 N N . PHE A 1 258 ? -9.863 13.027 8.125 1.00 92.31 258 PHE A N 1
ATOM 2044 C CA . PHE A 1 258 ? -9.426 13.283 9.502 1.00 92.31 258 PHE A CA 1
ATOM 2045 C C . PHE A 1 258 ? -10.548 13.113 10.545 1.00 92.31 258 PHE A C 1
ATOM 2047 O O . PHE A 1 258 ? -10.798 14.048 11.316 1.00 92.31 258 PHE A O 1
ATOM 2054 N N . PRO A 1 259 ? -11.204 11.937 10.609 1.00 93.38 259 PRO A N 1
ATOM 2055 C CA . PRO A 1 259 ? -12.360 11.733 11.479 1.00 93.38 259 PRO A CA 1
ATOM 2056 C C . PRO A 1 259 ? -11.977 11.848 12.955 1.00 93.38 259 PRO A C 1
ATOM 2058 O O . PRO A 1 259 ? -10.849 11.532 13.350 1.00 93.38 259 PRO A O 1
ATOM 2061 N N . ASP A 1 260 ? -12.888 12.338 13.790 1.00 94.31 260 ASP A N 1
ATOM 2062 C CA . ASP A 1 260 ? -12.717 12.285 15.242 1.00 94.31 260 ASP A CA 1
ATOM 2063 C C . ASP A 1 260 ? -13.012 10.879 15.793 1.00 94.31 260 ASP A C 1
ATOM 2065 O O . ASP A 1 260 ? -13.327 9.951 15.050 1.00 94.31 260 ASP A O 1
ATOM 2069 N N . ILE A 1 261 ? -12.813 10.696 17.102 1.00 97.31 261 ILE A N 1
ATOM 2070 C CA . ILE A 1 261 ? -12.964 9.382 17.743 1.00 97.31 261 ILE A CA 1
ATOM 2071 C C . ILE A 1 261 ? -14.403 8.879 17.623 1.00 97.31 261 ILE A C 1
ATOM 2073 O O . ILE A 1 261 ? -14.589 7.700 17.339 1.00 97.31 261 ILE A O 1
ATOM 2077 N N . ASP A 1 262 ? -15.393 9.753 17.795 1.00 97.19 262 ASP A N 1
ATOM 2078 C CA . ASP A 1 262 ? -16.801 9.363 17.737 1.00 97.19 262 ASP A CA 1
ATOM 2079 C C . ASP A 1 262 ? -17.178 8.918 16.319 1.00 97.19 262 ASP A C 1
ATOM 2081 O O . ASP A 1 262 ? -17.724 7.831 16.153 1.00 97.19 262 ASP A O 1
ATOM 2085 N N . THR A 1 263 ? -16.741 9.658 15.295 1.00 95.81 263 THR A N 1
ATOM 2086 C CA . THR A 1 263 ? -16.921 9.283 13.882 1.00 95.81 263 THR A CA 1
ATOM 2087 C C . THR A 1 263 ? -16.245 7.945 13.555 1.00 95.81 263 THR A C 1
ATOM 2089 O O . THR A 1 263 ? -16.804 7.117 12.836 1.00 95.81 263 THR A O 1
ATOM 2092 N N . ILE A 1 264 ? -15.031 7.704 14.073 1.00 97.31 264 ILE A N 1
ATOM 2093 C CA . ILE A 1 264 ? -14.330 6.421 13.883 1.00 97.31 264 ILE A CA 1
ATOM 2094 C C . ILE A 1 264 ? -15.138 5.284 14.509 1.00 97.31 264 ILE A C 1
ATOM 2096 O O . ILE A 1 264 ? -15.315 4.240 13.890 1.00 97.31 264 ILE A O 1
ATOM 2100 N N . VAL A 1 265 ? -15.618 5.480 15.734 1.00 98.00 265 VAL A N 1
ATOM 2101 C CA . VAL A 1 265 ? -16.379 4.478 16.480 1.00 98.00 265 VAL A CA 1
ATOM 2102 C C . VAL A 1 265 ? -17.717 4.178 15.802 1.00 98.00 265 VAL A C 1
ATOM 2104 O O . VAL A 1 265 ? -18.057 3.011 15.642 1.00 98.00 265 VAL A O 1
ATOM 2107 N N . GLU A 1 266 ? -18.438 5.197 15.336 1.00 96.88 266 GLU A N 1
ATOM 2108 C CA . GLU A 1 266 ? -19.664 5.027 14.545 1.00 96.88 266 GLU A CA 1
ATOM 2109 C C . GLU A 1 266 ? -19.399 4.212 13.280 1.00 96.88 266 GLU A C 1
ATOM 2111 O O . GLU A 1 266 ? -20.109 3.245 13.005 1.00 96.88 266 GLU A O 1
ATOM 2116 N N . ARG A 1 267 ? -18.318 4.525 12.557 1.00 95.69 267 ARG A N 1
ATOM 2117 C CA . ARG A 1 267 ? -17.934 3.771 11.363 1.00 95.69 267 ARG A CA 1
ATOM 2118 C C . ARG A 1 267 ? -17.607 2.309 11.671 1.00 95.69 267 ARG A C 1
ATOM 2120 O O . ARG A 1 267 ? -17.935 1.424 10.883 1.00 95.69 267 ARG A O 1
ATOM 2127 N N . VAL A 1 268 ? -16.963 2.038 12.804 1.00 97.50 268 VAL A N 1
ATOM 2128 C CA . VAL A 1 268 ? -16.692 0.666 13.251 1.00 97.50 268 VAL A CA 1
ATOM 2129 C C . VAL A 1 268 ? -17.995 -0.084 13.537 1.00 97.50 268 VAL A C 1
ATOM 2131 O O . VAL A 1 268 ? -18.128 -1.233 13.119 1.00 97.50 268 VAL A O 1
ATOM 2134 N N . GLU A 1 269 ? -18.977 0.554 14.173 1.00 96.69 269 GLU A N 1
ATOM 2135 C CA . GLU A 1 269 ? -20.285 -0.064 14.421 1.00 96.69 269 GLU A CA 1
ATOM 2136 C C . GLU A 1 269 ? -21.056 -0.330 13.117 1.00 96.69 269 GLU A C 1
ATOM 2138 O O . GLU A 1 269 ? -21.582 -1.428 12.935 1.00 96.69 269 GLU A O 1
ATOM 2143 N N . GLU A 1 270 ? -21.045 0.599 12.153 1.00 95.44 270 GLU A N 1
ATOM 2144 C CA . GLU A 1 270 ? -21.608 0.366 10.811 1.00 95.44 270 GLU A CA 1
ATOM 2145 C C . GLU A 1 270 ? -21.014 -0.890 10.153 1.00 95.44 270 GLU A C 1
ATOM 2147 O O . GLU A 1 270 ? -21.743 -1.729 9.617 1.00 95.44 270 GLU A O 1
ATOM 2152 N N . ILE A 1 271 ? -19.687 -1.049 10.224 1.00 95.88 271 ILE A N 1
ATOM 2153 C CA . ILE A 1 271 ? -18.976 -2.204 9.665 1.00 95.88 271 ILE A CA 1
ATOM 2154 C C . ILE A 1 271 ? -19.378 -3.496 10.376 1.00 95.88 271 ILE A C 1
ATOM 2156 O O . ILE A 1 271 ? -19.553 -4.528 9.734 1.00 95.88 271 ILE A O 1
ATOM 2160 N N . ARG A 1 272 ? -19.580 -3.474 11.692 1.00 95.88 272 ARG A N 1
ATOM 2161 C CA . ARG A 1 272 ? -20.006 -4.672 12.430 1.00 95.88 272 ARG A CA 1
ATOM 2162 C C . ARG A 1 272 ? -21.406 -5.152 12.049 1.00 95.88 272 ARG A C 1
ATOM 2164 O O . ARG A 1 272 ? -21.716 -6.332 12.200 1.00 95.88 272 ARG A O 1
ATOM 2171 N N . HIS A 1 273 ? -22.248 -4.269 11.519 1.00 94.38 273 HIS A N 1
ATOM 2172 C CA . HIS A 1 273 ? -23.594 -4.628 11.081 1.00 94.38 273 HIS A CA 1
ATOM 2173 C C . HIS A 1 273 ? -23.655 -5.246 9.674 1.00 94.38 273 HIS A C 1
ATOM 2175 O O . HIS A 1 273 ? -24.638 -5.926 9.353 1.00 94.38 273 HIS A O 1
ATOM 2181 N N . ILE A 1 274 ? -22.619 -5.083 8.842 1.00 92.00 274 ILE A N 1
ATOM 2182 C CA . ILE A 1 274 ? -22.555 -5.733 7.523 1.00 92.00 274 ILE A CA 1
ATOM 2183 C C . ILE A 1 274 ? -22.083 -7.187 7.633 1.00 92.00 274 ILE A C 1
ATOM 2185 O O . ILE A 1 274 ? -21.415 -7.570 8.587 1.00 92.00 274 ILE A O 1
ATOM 2189 N N . ALA A 1 275 ? -22.424 -8.018 6.641 1.00 90.56 275 ALA A N 1
ATOM 2190 C CA . ALA A 1 275 ? -22.199 -9.467 6.688 1.00 90.56 275 ALA A CA 1
ATOM 2191 C C . ALA A 1 275 ? -20.742 -9.865 6.995 1.00 90.56 275 ALA A C 1
ATOM 2193 O O . ALA A 1 275 ? -20.519 -10.745 7.818 1.00 90.56 275 ALA A O 1
ATOM 2194 N N . THR A 1 276 ? -19.761 -9.190 6.390 1.00 89.12 276 THR A N 1
ATOM 2195 C CA . THR A 1 276 ? -18.327 -9.454 6.603 1.00 89.12 276 THR A CA 1
ATOM 2196 C C . THR A 1 276 ? -17.808 -8.988 7.962 1.00 89.12 276 THR A C 1
ATOM 2198 O O . THR A 1 276 ? -16.717 -9.392 8.358 1.00 89.12 276 THR A O 1
ATOM 2201 N N . GLY A 1 277 ? -18.557 -8.143 8.675 1.00 93.12 277 GLY A N 1
ATOM 2202 C CA . GLY A 1 277 ? -18.147 -7.570 9.952 1.00 93.12 277 GLY A CA 1
ATOM 2203 C C . GLY A 1 277 ? -18.830 -8.164 11.187 1.00 93.12 277 GLY A C 1
ATOM 2204 O O . GLY A 1 277 ? -18.442 -7.820 12.302 1.00 93.12 277 GLY A O 1
ATOM 2205 N N . ARG A 1 278 ? -19.818 -9.055 11.021 1.00 93.00 278 ARG A N 1
ATOM 2206 C CA . ARG A 1 278 ? -20.621 -9.588 12.142 1.00 93.00 278 ARG A CA 1
ATOM 2207 C C . ARG A 1 278 ? -19.800 -10.318 13.199 1.00 93.00 278 ARG A C 1
ATOM 2209 O O . ARG A 1 278 ? -20.101 -10.197 14.382 1.00 93.00 278 ARG A O 1
ATOM 2216 N N . ASP A 1 279 ? -18.753 -11.014 12.767 1.00 94.94 279 ASP A N 1
ATOM 2217 C CA . ASP A 1 279 ? -17.919 -11.855 13.633 1.00 94.94 279 ASP A CA 1
ATOM 2218 C C . ASP A 1 279 ? -16.625 -11.147 14.078 1.00 94.94 279 ASP A C 1
ATOM 2220 O O . ASP A 1 279 ? -15.701 -11.780 14.593 1.00 94.94 279 ASP A O 1
ATOM 2224 N N . LEU A 1 280 ? -16.525 -9.826 13.867 1.00 96.81 280 LEU A N 1
ATOM 2225 C CA . LEU A 1 280 ? -15.372 -9.044 14.314 1.00 96.81 280 LEU A CA 1
ATOM 2226 C C . LEU A 1 280 ? -15.303 -9.023 15.843 1.00 96.81 280 LEU A C 1
ATOM 2228 O O . LEU A 1 280 ? -16.252 -8.630 16.522 1.00 96.81 280 LEU A O 1
ATOM 2232 N N . SER A 1 281 ? -14.150 -9.423 16.372 1.00 95.81 281 SER A N 1
ATOM 2233 C CA . SER A 1 281 ? -13.909 -9.590 17.809 1.00 95.81 281 SER A CA 1
ATOM 2234 C C . SER A 1 281 ? -12.580 -9.001 18.275 1.00 95.81 281 SER A C 1
ATOM 2236 O O . SER A 1 281 ? -12.422 -8.754 19.472 1.00 95.81 281 SER A O 1
ATOM 2238 N N . GLN A 1 282 ? -11.653 -8.689 17.361 1.00 97.06 282 GLN A N 1
ATOM 2239 C CA . GLN A 1 282 ? -10.417 -7.972 17.672 1.00 97.06 282 GLN A CA 1
ATOM 2240 C C . GLN A 1 282 ? -10.264 -6.713 16.816 1.00 97.06 282 GLN A C 1
ATOM 2242 O O . GLN A 1 282 ? -10.668 -6.689 15.654 1.00 97.06 282 GLN A O 1
ATOM 2247 N N . VAL A 1 283 ? -9.619 -5.685 17.373 1.00 98.25 283 VAL A N 1
ATOM 2248 C CA . VAL A 1 283 ? -9.247 -4.465 16.642 1.00 98.25 283 VAL A CA 1
ATOM 2249 C C . VAL A 1 283 ? -7.746 -4.228 16.727 1.00 98.25 283 VAL A C 1
ATOM 2251 O O . VAL A 1 283 ? -7.167 -4.235 17.813 1.00 98.25 283 VAL A O 1
ATOM 2254 N N . TYR A 1 284 ? -7.130 -3.928 15.588 1.00 98.56 284 TYR A N 1
ATOM 2255 C CA . TYR A 1 284 ? -5.760 -3.443 15.500 1.00 98.56 284 TYR A CA 1
ATOM 2256 C C . TYR A 1 284 ? -5.710 -2.047 14.870 1.00 98.56 284 TYR A C 1
ATOM 2258 O O . TYR A 1 284 ? -6.220 -1.825 13.773 1.00 98.56 284 TYR A O 1
ATOM 2266 N N . ILE A 1 285 ? -5.108 -1.086 15.573 1.00 98.25 285 ILE A N 1
ATOM 2267 C CA . ILE A 1 285 ? -5.058 0.327 15.175 1.00 98.25 285 ILE A CA 1
ATOM 2268 C C . ILE A 1 285 ? -3.658 0.694 14.676 1.00 98.25 285 ILE A C 1
ATOM 2270 O O . ILE A 1 285 ? -2.718 0.823 15.459 1.00 98.25 285 ILE A O 1
ATOM 2274 N N . MET A 1 286 ? -3.547 0.981 13.385 1.00 95.31 286 MET A N 1
ATOM 2275 C CA . MET A 1 286 ? -2.319 1.438 12.745 1.00 95.31 286 MET A CA 1
ATOM 2276 C C . MET A 1 286 ? -2.299 2.959 12.681 1.00 95.31 286 MET A C 1
ATOM 2278 O O . MET A 1 286 ? -3.102 3.568 11.965 1.00 95.31 286 MET A O 1
ATOM 2282 N N . THR A 1 287 ? -1.425 3.613 13.447 1.00 91.75 287 THR A N 1
ATOM 2283 C CA . THR A 1 287 ? -1.495 5.075 13.570 1.00 91.75 287 THR A CA 1
ATOM 2284 C C . THR A 1 287 ? -0.195 5.743 14.000 1.00 91.75 287 THR A C 1
ATOM 2286 O O . THR A 1 287 ? 0.558 5.240 14.826 1.00 91.75 287 THR A O 1
ATOM 2289 N N . ASN A 1 288 ? 0.014 6.966 13.507 1.00 87.12 288 ASN A N 1
ATOM 2290 C CA . ASN A 1 288 ? 1.011 7.908 14.022 1.00 87.12 288 ASN A CA 1
ATOM 2291 C C . ASN A 1 288 ? 0.452 8.826 15.131 1.00 87.12 288 ASN A C 1
ATOM 2293 O O . ASN A 1 288 ? 1.096 9.808 15.495 1.00 87.12 288 ASN A O 1
ATOM 2297 N N . GLY A 1 289 ? -0.751 8.557 15.650 1.00 89.19 289 GLY A N 1
ATOM 2298 C CA . GLY A 1 289 ? -1.356 9.320 16.742 1.00 89.19 289 GLY A CA 1
ATOM 2299 C C . GLY A 1 289 ? -0.535 9.293 18.036 1.00 89.19 289 GLY A C 1
ATOM 2300 O O . GLY A 1 289 ? 0.285 8.396 18.266 1.00 89.19 289 GLY A O 1
ATOM 2301 N N . SER A 1 290 ? -0.757 10.288 18.902 1.00 93.25 290 SER A N 1
ATOM 2302 C CA . SER A 1 290 ? -0.131 10.321 20.228 1.00 93.25 290 SER A CA 1
ATOM 2303 C C . SER A 1 290 ? -0.630 9.155 21.093 1.00 93.25 290 SER A C 1
ATOM 2305 O O . SER A 1 290 ? -1.785 8.747 20.940 1.00 93.25 290 SER A O 1
ATOM 2307 N N . PRO A 1 291 ? 0.172 8.656 22.053 1.00 93.88 291 PRO A N 1
ATOM 2308 C CA . PRO A 1 291 ? -0.266 7.602 22.973 1.00 93.88 291 PRO A CA 1
ATOM 2309 C C . PRO A 1 291 ? -1.590 7.935 23.674 1.00 93.88 291 PRO A C 1
ATOM 2311 O O . PRO A 1 291 ? -2.497 7.113 23.727 1.00 93.88 291 PRO A O 1
ATOM 2314 N N . SER A 1 292 ? -1.757 9.186 24.113 1.00 95.94 292 SER A N 1
ATOM 2315 C CA . SER A 1 292 ? -2.991 9.659 24.751 1.00 95.94 292 SER A CA 1
ATOM 2316 C C . SER A 1 292 ? -4.220 9.602 23.839 1.00 95.94 292 SER A C 1
ATOM 2318 O O . SER A 1 292 ? -5.319 9.322 24.314 1.00 95.94 292 SER A O 1
ATOM 2320 N N . TRP A 1 293 ? -4.063 9.866 22.539 1.00 95.88 293 TRP A N 1
ATOM 2321 C CA . TRP A 1 293 ? -5.157 9.757 21.575 1.00 95.88 293 TRP A CA 1
ATOM 2322 C C . TRP A 1 293 ? -5.506 8.290 21.306 1.00 95.88 293 TRP A C 1
ATOM 2324 O O . TRP A 1 293 ? -6.687 7.951 21.277 1.00 95.88 293 TRP A O 1
ATOM 2334 N N . VAL A 1 294 ? -4.495 7.421 21.191 1.00 97.06 294 VAL A N 1
ATOM 2335 C CA . VAL A 1 294 ? -4.695 5.973 21.027 1.00 97.06 294 VAL A CA 1
ATOM 2336 C C . VAL A 1 294 ? -5.453 5.398 22.221 1.00 97.06 294 VAL A C 1
ATOM 2338 O O . VAL A 1 294 ? -6.453 4.719 22.011 1.00 97.06 294 VAL A O 1
ATOM 2341 N N . CYS A 1 295 ? -5.062 5.726 23.458 1.00 98.06 295 CYS A N 1
ATOM 2342 C CA . CYS A 1 295 ? -5.784 5.276 24.653 1.00 98.06 295 CYS A CA 1
ATOM 2343 C C . CYS A 1 295 ? -7.259 5.700 24.626 1.00 98.06 295 CYS A C 1
ATOM 2345 O O . CYS A 1 295 ? -8.136 4.864 24.817 1.00 98.06 295 CYS A O 1
ATOM 2347 N N . LYS A 1 296 ? -7.547 6.966 24.292 1.00 98.38 296 LYS A N 1
ATOM 2348 C CA . LYS A 1 296 ? -8.931 7.458 24.181 1.00 98.38 296 LYS A CA 1
ATOM 2349 C C . LYS A 1 296 ? -9.740 6.707 23.124 1.00 98.38 296 LYS A C 1
ATOM 2351 O O . LYS A 1 296 ? -10.906 6.411 23.362 1.00 98.38 296 LYS A O 1
ATOM 2356 N N . LEU A 1 297 ? -9.139 6.402 21.972 1.00 98.38 297 LEU A N 1
ATOM 2357 C CA . LEU A 1 297 ? -9.808 5.629 20.927 1.00 98.38 297 LEU A CA 1
ATOM 2358 C C . LEU A 1 297 ? -10.085 4.192 21.391 1.00 98.38 297 LEU A C 1
ATOM 2360 O O . LEU A 1 297 ? -11.203 3.712 21.228 1.00 98.38 297 LEU A O 1
ATOM 2364 N N . LYS A 1 298 ? -9.106 3.526 22.020 1.00 98.56 298 LYS A N 1
ATOM 2365 C CA . LYS A 1 298 ? -9.298 2.186 22.594 1.00 98.56 298 LYS A CA 1
ATOM 2366 C C . LYS A 1 298 ? -10.440 2.172 23.613 1.00 98.56 298 LYS A C 1
ATOM 2368 O O . LYS A 1 298 ? -11.296 1.296 23.551 1.00 98.56 298 LYS A O 1
ATOM 2373 N N . ASP A 1 299 ? -10.484 3.154 24.510 1.00 98.50 299 ASP A N 1
ATOM 2374 C CA . ASP A 1 299 ? -11.545 3.271 25.515 1.00 98.50 299 ASP A CA 1
ATOM 2375 C C . ASP A 1 299 ? -12.919 3.505 24.878 1.00 98.50 299 ASP A C 1
ATOM 2377 O O . ASP A 1 299 ? -13.916 2.943 25.329 1.00 98.50 299 ASP A O 1
ATOM 2381 N N . ALA A 1 300 ? -12.990 4.320 23.824 1.00 98.62 300 ALA A N 1
ATOM 2382 C CA . ALA A 1 300 ? -14.237 4.584 23.115 1.00 98.62 300 ALA A CA 1
ATOM 2383 C C . ALA A 1 300 ? -14.762 3.336 22.386 1.00 98.62 300 ALA A C 1
ATOM 2385 O O . ALA A 1 300 ? -15.952 3.037 22.478 1.00 98.62 300 ALA A O 1
ATOM 2386 N N . LEU A 1 301 ? -13.878 2.564 21.746 1.00 98.44 301 LEU A N 1
ATOM 2387 C CA . LEU A 1 301 ? -14.230 1.293 21.106 1.00 98.44 301 LEU A CA 1
ATOM 2388 C C . LEU A 1 301 ? -14.735 0.261 22.128 1.00 98.44 301 LEU A C 1
ATOM 2390 O O . LEU A 1 301 ? -15.786 -0.339 21.912 1.00 98.44 301 LEU A O 1
ATOM 2394 N N . LYS A 1 302 ? -14.048 0.112 23.273 1.00 97.38 302 LYS A N 1
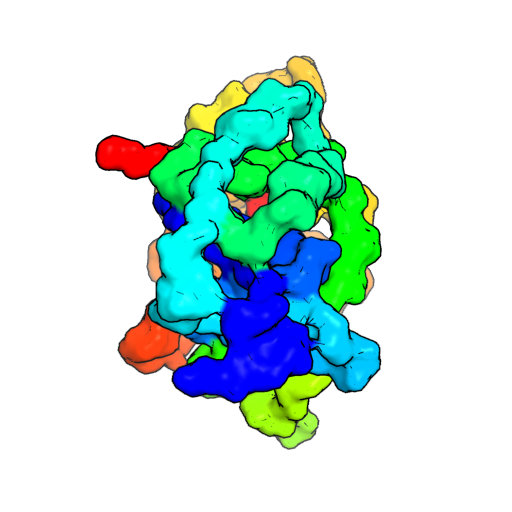ATOM 2395 C CA . LYS A 1 302 ? -14.467 -0.786 24.373 1.00 97.38 302 LYS A CA 1
ATOM 2396 C C . LYS A 1 302 ? -15.840 -0.439 24.947 1.00 97.38 302 LYS A C 1
ATOM 2398 O O . LYS A 1 302 ? -16.561 -1.318 25.395 1.00 97.38 302 LYS A O 1
ATOM 2403 N N . LYS A 1 303 ? -16.209 0.845 24.967 1.00 97.38 303 LYS A N 1
ATOM 2404 C CA . LYS A 1 303 ? -17.522 1.284 25.469 1.00 97.38 303 LYS A CA 1
ATOM 2405 C C . LYS A 1 303 ? -18.674 0.927 24.536 1.00 97.38 303 LYS A C 1
ATOM 2407 O O . LYS A 1 303 ? -19.810 0.877 24.999 1.00 97.38 303 LYS A O 1
ATOM 2412 N N . ARG A 1 304 ? -18.415 0.754 23.236 1.00 95.44 304 ARG A N 1
ATOM 2413 C CA . ARG A 1 304 ? -19.461 0.429 22.256 1.00 95.44 304 ARG A CA 1
ATOM 2414 C C . ARG A 1 304 ? -19.655 -1.061 22.054 1.00 95.44 304 ARG A C 1
ATOM 2416 O O . ARG A 1 304 ? -20.781 -1.476 21.803 1.00 95.44 304 ARG A O 1
ATOM 2423 N N . HIS A 1 305 ? -18.593 -1.844 22.195 1.00 94.81 305 HIS A N 1
ATOM 2424 C CA . HIS A 1 305 ? -18.650 -3.275 21.968 1.00 94.81 305 HIS A CA 1
ATOM 2425 C C . HIS A 1 305 ? -17.680 -4.039 22.869 1.00 94.81 305 HIS A C 1
ATOM 2427 O O . HIS A 1 305 ? -16.607 -3.539 23.213 1.00 94.81 305 HIS A O 1
ATOM 2433 N N . ASP A 1 306 ? -18.054 -5.274 23.198 1.00 94.31 306 ASP A N 1
ATOM 2434 C CA . ASP A 1 306 ? -17.231 -6.206 23.961 1.00 94.31 306 ASP A CA 1
ATOM 2435 C C . ASP A 1 306 ? -16.170 -6.849 23.056 1.00 94.31 306 ASP A C 1
ATOM 2437 O O . ASP A 1 306 ? -16.295 -7.968 22.561 1.00 94.31 306 ASP A O 1
ATOM 2441 N N . TRP A 1 307 ? -15.143 -6.063 22.738 1.00 95.94 307 TRP A N 1
ATOM 2442 C CA . TRP A 1 307 ? -13.993 -6.529 21.975 1.00 95.94 307 TRP A CA 1
ATOM 2443 C C . TRP A 1 307 ? -13.147 -7.479 22.820 1.00 95.94 307 TRP A C 1
ATOM 2445 O O . TRP A 1 307 ? -12.666 -7.095 23.886 1.00 95.94 307 TRP A O 1
ATOM 2455 N N . ALA A 1 308 ? -12.866 -8.671 22.293 1.00 94.50 308 ALA A N 1
ATOM 2456 C CA . ALA A 1 308 ? -11.954 -9.620 22.923 1.00 94.50 308 ALA A CA 1
ATOM 2457 C C . ALA A 1 308 ? -10.535 -9.042 23.039 1.00 94.50 308 ALA A C 1
ATOM 2459 O O . ALA A 1 308 ? -9.827 -9.318 24.006 1.00 94.50 308 ALA A O 1
ATOM 2460 N N . ASN A 1 309 ? -10.117 -8.223 22.065 1.00 95.69 309 ASN A N 1
ATOM 2461 C CA . ASN A 1 309 ? -8.843 -7.517 22.126 1.00 95.69 309 ASN A CA 1
ATOM 2462 C C . ASN A 1 309 ? -8.847 -6.194 21.341 1.00 95.69 309 ASN A C 1
ATOM 2464 O O . ASN A 1 309 ? -9.464 -6.095 20.280 1.00 95.69 309 ASN A O 1
ATOM 2468 N N . ILE A 1 310 ? -8.111 -5.192 21.837 1.00 97.81 310 ILE A N 1
ATOM 2469 C CA . ILE A 1 310 ? -7.837 -3.938 21.116 1.00 97.81 310 ILE A CA 1
ATOM 2470 C C . ILE A 1 310 ? -6.365 -3.550 21.278 1.00 97.81 310 ILE A C 1
ATOM 2472 O O . ILE A 1 310 ? -5.934 -3.086 22.342 1.00 97.81 310 ILE A O 1
ATOM 2476 N N . ALA A 1 311 ? -5.622 -3.638 20.181 1.00 97.75 311 ALA A N 1
ATOM 2477 C CA . ALA A 1 311 ? -4.207 -3.301 20.096 1.00 97.75 311 ALA A CA 1
ATOM 2478 C C . ALA A 1 311 ? -3.940 -2.212 19.047 1.00 97.75 311 ALA A C 1
ATOM 2480 O O . ALA A 1 311 ? -4.832 -1.751 18.335 1.00 97.75 311 ALA A O 1
ATOM 2481 N N . SER A 1 312 ? -2.700 -1.750 18.986 1.00 97.38 312 SER A N 1
ATOM 2482 C CA . SER A 1 312 ? -2.217 -0.736 18.059 1.00 97.38 312 SER A CA 1
ATOM 2483 C C . SER A 1 312 ? -0.743 -0.955 17.741 1.00 97.38 312 SER A C 1
ATOM 2485 O O . SER A 1 312 ? -0.056 -1.667 18.474 1.00 97.38 312 SER A O 1
ATOM 2487 N N . SER A 1 313 ? -0.224 -0.247 16.736 1.00 93.62 313 SER A N 1
ATOM 2488 C CA . SER A 1 313 ? 1.214 -0.236 16.417 1.00 93.62 313 SER A CA 1
ATOM 2489 C C . SER A 1 313 ? 2.104 0.134 17.603 1.00 93.62 313 SER A C 1
ATOM 2491 O O . SER A 1 313 ? 3.292 -0.156 17.590 1.00 93.62 313 SER A O 1
ATOM 2493 N N . ARG A 1 314 ? 1.555 0.797 18.633 1.00 91.50 314 ARG A N 1
ATOM 2494 C CA . ARG A 1 314 ? 2.300 1.197 19.836 1.00 91.50 314 ARG A CA 1
ATOM 2495 C C . ARG A 1 314 ? 2.424 0.100 20.885 1.00 91.50 314 ARG A C 1
ATOM 2497 O O . ARG A 1 314 ? 3.190 0.276 21.823 1.00 91.50 314 ARG A O 1
ATOM 2504 N N . ASP A 1 315 ? 1.636 -0.962 20.766 1.00 95.88 315 ASP A N 1
ATOM 2505 C CA . ASP A 1 315 ? 1.667 -2.090 21.699 1.00 95.88 315 ASP A CA 1
ATOM 2506 C C . ASP A 1 315 ? 2.569 -3.221 21.192 1.00 95.88 315 ASP A C 1
ATOM 2508 O O . ASP A 1 315 ? 2.848 -4.153 21.942 1.00 95.88 315 ASP A O 1
ATOM 2512 N N . LEU A 1 316 ? 3.021 -3.144 19.933 1.00 95.06 316 LEU A N 1
ATOM 2513 C CA . LEU A 1 316 ? 3.979 -4.094 19.387 1.00 95.06 316 LEU A CA 1
ATOM 2514 C C . LEU A 1 316 ? 5.290 -4.023 20.175 1.00 95.06 316 LEU A C 1
ATOM 2516 O O . LEU A 1 316 ? 5.854 -2.953 20.398 1.00 95.06 316 LEU A O 1
ATOM 2520 N N . MET A 1 317 ? 5.788 -5.188 20.558 1.00 95.25 317 MET A N 1
ATOM 2521 C CA . MET A 1 317 ? 7.100 -5.380 21.150 1.00 95.25 317 MET A CA 1
ATOM 2522 C C . MET A 1 317 ? 8.078 -5.724 20.029 1.00 95.25 317 MET A C 1
ATOM 2524 O O . MET A 1 317 ? 8.128 -6.862 19.555 1.00 95.25 317 MET A O 1
ATOM 2528 N N . LEU A 1 318 ? 8.828 -4.722 19.578 1.00 87.88 318 LEU A N 1
ATOM 2529 C CA . LEU A 1 318 ? 9.823 -4.854 18.518 1.00 87.88 318 LEU A CA 1
ATOM 2530 C C . LEU A 1 318 ? 11.230 -4.756 19.113 1.00 87.88 318 LEU A C 1
ATOM 2532 O O . LEU A 1 318 ? 11.487 -3.967 20.023 1.00 87.88 318 LEU A O 1
ATOM 2536 N N . ASN A 1 319 ? 12.151 -5.573 18.608 1.00 80.94 319 ASN A N 1
ATOM 2537 C CA . ASN A 1 319 ? 13.574 -5.383 18.884 1.00 80.94 319 ASN A CA 1
ATOM 2538 C C . ASN A 1 319 ? 14.153 -4.249 18.000 1.00 80.94 319 ASN A C 1
ATOM 2540 O O . ASN A 1 319 ? 13.488 -3.812 17.056 1.00 80.94 319 ASN A O 1
ATOM 2544 N N . PRO A 1 320 ? 15.381 -3.763 18.267 1.00 79.62 320 PRO A N 1
ATOM 2545 C CA . PRO A 1 320 ? 15.964 -2.650 17.515 1.00 79.62 320 PRO A CA 1
ATOM 2546 C C . PRO A 1 320 ? 16.006 -2.861 15.995 1.00 79.62 320 PRO A C 1
ATOM 2548 O O . PRO A 1 320 ? 15.796 -1.914 15.245 1.00 79.62 320 PRO A O 1
ATOM 2551 N N . GLU A 1 321 ? 16.254 -4.083 15.522 1.00 71.81 321 GLU A N 1
ATOM 2552 C CA . GLU A 1 321 ? 16.241 -4.407 14.095 1.00 71.81 321 GLU A CA 1
ATOM 2553 C C . GLU A 1 321 ? 14.826 -4.328 13.505 1.00 71.81 321 GLU A C 1
ATOM 2555 O O . GLU A 1 321 ? 14.631 -3.833 12.395 1.00 71.81 321 GLU A O 1
ATOM 2560 N N . GLN A 1 322 ? 13.826 -4.794 14.252 1.00 81.56 322 GLN A N 1
ATOM 2561 C CA . GLN A 1 322 ? 12.427 -4.821 13.837 1.00 81.56 322 GLN A CA 1
ATOM 2562 C C . GLN A 1 322 ? 11.787 -3.428 13.804 1.00 81.56 322 GLN A C 1
ATOM 2564 O O . GLN A 1 322 ? 10.886 -3.197 12.999 1.00 81.56 322 GLN A O 1
ATOM 2569 N N . GLU A 1 323 ? 12.276 -2.481 14.607 1.00 78.44 323 GLU A N 1
ATOM 2570 C CA . GLU A 1 323 ? 11.821 -1.083 14.573 1.00 78.44 323 GLU A CA 1
ATOM 2571 C C . GLU A 1 323 ? 11.966 -0.460 13.174 1.00 78.44 323 GLU A C 1
ATOM 2573 O O . GLU A 1 323 ? 11.072 0.256 12.709 1.00 78.44 323 GLU A O 1
ATOM 2578 N N . TYR A 1 324 ? 13.035 -0.808 12.443 1.00 74.81 324 TYR A N 1
ATOM 2579 C CA . TYR A 1 324 ? 13.273 -0.341 11.070 1.00 74.81 324 TYR A CA 1
ATOM 2580 C C . TYR A 1 324 ? 12.281 -0.893 10.041 1.00 74.81 324 TYR A C 1
ATOM 2582 O O . TYR A 1 324 ? 12.185 -0.357 8.937 1.00 74.81 324 TYR A O 1
ATOM 2590 N N . VAL A 1 325 ? 11.547 -1.956 10.381 1.00 81.44 325 VAL A N 1
ATOM 2591 C CA . VAL A 1 325 ? 10.542 -2.576 9.507 1.00 81.44 325 VAL A CA 1
ATOM 2592 C C . VAL A 1 325 ? 9.130 -2.494 10.088 1.00 81.44 325 VAL A C 1
ATOM 2594 O O . VAL A 1 325 ? 8.210 -3.117 9.560 1.00 81.44 325 VAL A O 1
ATOM 2597 N N . SER A 1 326 ? 8.931 -1.702 11.143 1.00 84.81 326 SER A N 1
ATOM 2598 C CA . SER A 1 326 ? 7.663 -1.581 11.875 1.00 84.81 326 SER A CA 1
ATOM 2599 C C . SER A 1 326 ? 6.469 -1.250 10.973 1.00 84.81 326 SER A C 1
ATOM 2601 O O . SER A 1 326 ? 5.401 -1.837 11.131 1.00 84.81 326 SER A O 1
ATOM 2603 N N . GLN A 1 327 ? 6.645 -0.393 9.959 1.00 86.81 327 GLN A N 1
ATOM 2604 C CA . GLN A 1 327 ? 5.579 -0.072 9.002 1.00 86.81 327 GLN A CA 1
ATOM 2605 C C . GLN A 1 327 ? 5.203 -1.272 8.120 1.00 86.81 327 GLN A C 1
ATOM 2607 O O . GLN A 1 327 ? 4.036 -1.426 7.768 1.00 86.81 327 GLN A O 1
ATOM 2612 N N . ALA A 1 328 ? 6.166 -2.131 7.771 1.00 89.56 328 ALA A N 1
ATOM 2613 C CA . ALA A 1 328 ? 5.904 -3.354 7.014 1.00 89.56 328 ALA A CA 1
ATOM 2614 C C . ALA A 1 328 ? 5.184 -4.405 7.876 1.00 89.56 328 ALA A C 1
ATOM 2616 O O . ALA A 1 328 ? 4.282 -5.074 7.379 1.00 89.56 328 ALA A O 1
ATOM 2617 N N . VAL A 1 329 ? 5.511 -4.498 9.172 1.00 93.31 329 VAL A N 1
ATOM 2618 C CA . VAL A 1 329 ? 4.786 -5.353 10.134 1.00 93.31 329 VAL A CA 1
ATOM 2619 C C . VAL A 1 329 ? 3.325 -4.929 10.228 1.00 93.31 329 VAL A C 1
ATOM 2621 O O . VAL A 1 329 ? 2.424 -5.750 10.082 1.00 93.31 329 VAL A O 1
ATOM 2624 N N . ASP A 1 330 ? 3.093 -3.629 10.382 1.00 95.44 330 ASP A N 1
ATOM 2625 C CA . ASP A 1 330 ? 1.772 -3.009 10.345 1.00 95.44 330 ASP A CA 1
ATOM 2626 C C . ASP A 1 330 ? 0.986 -3.428 9.086 1.00 95.44 330 ASP A C 1
ATOM 2628 O O . ASP A 1 330 ? -0.174 -3.838 9.165 1.00 95.44 330 ASP A O 1
ATOM 2632 N N . MET A 1 331 ? 1.621 -3.361 7.915 1.00 95.00 331 MET A N 1
ATOM 2633 C CA . MET A 1 331 ? 0.989 -3.715 6.640 1.00 95.00 331 MET A CA 1
ATOM 2634 C C . MET A 1 331 ? 0.733 -5.211 6.485 1.00 95.00 331 MET A C 1
ATOM 2636 O O . MET A 1 331 ? -0.290 -5.578 5.915 1.00 95.00 331 MET A O 1
ATOM 2640 N N . LEU A 1 332 ? 1.596 -6.072 7.024 1.00 96.38 332 LEU A N 1
ATOM 2641 C CA . LEU A 1 332 ? 1.335 -7.507 7.099 1.00 96.38 332 LEU A CA 1
ATOM 2642 C C . LEU A 1 332 ? 0.120 -7.799 7.999 1.00 96.38 332 LEU A C 1
ATOM 2644 O O . LEU A 1 332 ? -0.751 -8.579 7.613 1.00 96.38 332 LEU A O 1
ATOM 2648 N N . ILE A 1 333 ? -0.011 -7.127 9.149 1.00 97.50 333 ILE A N 1
ATOM 2649 C CA . ILE A 1 333 ? -1.209 -7.256 9.998 1.00 97.50 333 ILE A CA 1
ATOM 2650 C C . ILE A 1 333 ? -2.459 -6.800 9.230 1.00 97.50 333 ILE A C 1
ATOM 2652 O O . ILE A 1 333 ? -3.467 -7.501 9.235 1.00 97.50 333 ILE A O 1
ATOM 2656 N N . ALA A 1 334 ? -2.382 -5.672 8.515 1.00 96.81 334 ALA A N 1
ATOM 2657 C CA . ALA A 1 334 ? -3.471 -5.165 7.677 1.00 96.81 334 ALA A CA 1
ATOM 2658 C C . ALA A 1 334 ? -3.872 -6.124 6.555 1.00 96.81 334 ALA A C 1
ATOM 2660 O O . ALA A 1 334 ? -5.059 -6.375 6.362 1.00 96.81 334 ALA A O 1
ATOM 2661 N N . GLN A 1 335 ? -2.890 -6.679 5.844 1.00 95.88 335 GLN A N 1
ATOM 2662 C CA . GLN A 1 335 ? -3.099 -7.651 4.776 1.00 95.88 335 GLN A CA 1
ATOM 2663 C C . GLN A 1 335 ? -3.826 -8.899 5.283 1.00 95.88 335 GLN A C 1
ATOM 2665 O O . GLN A 1 335 ? -4.647 -9.464 4.565 1.00 95.88 335 GLN A O 1
ATOM 2670 N N . ARG A 1 336 ? -3.544 -9.310 6.524 1.00 96.06 336 ARG A N 1
ATOM 2671 C CA . ARG A 1 336 ? -4.214 -10.433 7.186 1.00 96.06 336 ARG A CA 1
ATOM 2672 C C . ARG A 1 336 ? -5.478 -10.027 7.953 1.00 96.06 336 ARG A C 1
ATOM 2674 O O . ARG A 1 336 ? -6.056 -10.873 8.624 1.00 96.06 336 ARG A O 1
ATOM 2681 N N . GLY A 1 337 ? -5.943 -8.782 7.888 1.00 96.38 337 GLY A N 1
ATOM 2682 C CA . GLY A 1 337 ? -7.218 -8.391 8.492 1.00 96.38 337 GLY A CA 1
ATOM 2683 C C . GLY A 1 337 ? -8.402 -9.035 7.767 1.00 96.38 337 GLY A C 1
ATOM 2684 O O . GLY A 1 337 ? -8.442 -9.040 6.539 1.00 96.38 337 GLY A O 1
ATOM 2685 N N . GLN A 1 338 ? -9.399 -9.534 8.504 1.00 96.12 338 GLN A N 1
ATOM 2686 C CA . GLN A 1 338 ? -10.685 -9.921 7.904 1.00 96.12 338 GLN A CA 1
ATOM 2687 C C . GLN A 1 338 ? -11.370 -8.703 7.274 1.00 96.12 338 GLN A C 1
ATOM 2689 O O . GLN A 1 338 ? -11.959 -8.794 6.198 1.00 96.12 338 GLN A O 1
ATOM 2694 N N . VAL A 1 339 ? -11.276 -7.556 7.951 1.00 96.69 339 VAL A N 1
ATOM 2695 C CA . VAL A 1 339 ? -11.707 -6.260 7.430 1.00 96.69 339 VAL A CA 1
ATOM 2696 C C . VAL A 1 339 ? -10.580 -5.254 7.620 1.00 96.69 339 VAL A C 1
ATOM 2698 O O . VAL A 1 339 ? -10.027 -5.129 8.712 1.00 96.69 339 VAL A O 1
ATOM 2701 N N . PHE A 1 340 ? -10.271 -4.504 6.564 1.00 95.69 340 PHE A N 1
ATOM 2702 C CA . PHE A 1 340 ? -9.326 -3.393 6.595 1.00 95.69 340 PHE A CA 1
ATOM 2703 C C . PHE A 1 340 ? -10.042 -2.081 6.276 1.00 95.69 340 PHE A C 1
ATOM 2705 O O . PHE A 1 340 ? -10.721 -1.965 5.256 1.00 95.69 340 PHE A O 1
ATOM 2712 N N . VAL A 1 341 ? -9.853 -1.078 7.133 1.00 94.75 341 VAL A N 1
ATOM 2713 C CA . VAL A 1 341 ? -10.357 0.283 6.931 1.00 94.75 341 VAL A CA 1
ATOM 2714 C C . VAL A 1 341 ? -9.170 1.214 6.753 1.00 94.75 341 VAL A C 1
ATOM 2716 O O . VAL A 1 341 ? -8.460 1.549 7.705 1.00 94.75 341 VAL A O 1
ATOM 2719 N N . GLY A 1 342 ? -8.945 1.615 5.506 1.00 89.69 342 GLY A N 1
ATOM 2720 C CA . GLY A 1 342 ? -7.881 2.530 5.122 1.00 89.69 342 GLY A CA 1
ATOM 2721 C C . GLY A 1 342 ? -8.278 4.001 5.230 1.00 89.69 342 GLY A C 1
ATOM 2722 O O . GLY A 1 342 ? -9.450 4.362 5.167 1.00 89.69 342 GLY A O 1
ATOM 2723 N N . ASN A 1 343 ? -7.276 4.876 5.291 1.00 78.38 343 ASN A N 1
ATOM 2724 C CA . ASN A 1 343 ? -7.458 6.281 4.941 1.00 78.38 343 ASN A CA 1
ATOM 2725 C C . ASN A 1 343 ? -7.291 6.424 3.418 1.00 78.38 343 ASN A C 1
ATOM 2727 O O . ASN A 1 343 ? -6.163 6.393 2.919 1.00 78.38 343 ASN A O 1
ATOM 2731 N N . GLY A 1 344 ? -8.413 6.504 2.697 1.00 66.19 344 GLY A N 1
ATOM 2732 C CA . GLY A 1 344 ? -8.457 6.424 1.230 1.00 66.19 344 GLY A CA 1
ATOM 2733 C C . GLY A 1 344 ? -7.917 7.649 0.487 1.00 66.19 344 GLY A C 1
ATOM 2734 O O . GLY A 1 344 ? -7.749 7.594 -0.729 1.00 66.19 344 GLY A O 1
ATOM 2735 N N . VAL A 1 345 ? -7.626 8.750 1.185 1.00 61.81 345 VAL A N 1
ATOM 2736 C CA . VAL A 1 345 ? -7.053 9.962 0.589 1.00 61.81 345 VAL A CA 1
ATOM 2737 C C . VAL A 1 345 ? -5.555 10.022 0.875 1.00 61.81 345 VAL A C 1
ATOM 2739 O O . VAL A 1 345 ? -5.118 10.362 1.974 1.00 61.81 345 VAL A O 1
ATOM 2742 N N . ARG A 1 346 ? -4.732 9.670 -0.119 1.00 59.09 346 ARG A N 1
ATOM 2743 C CA . ARG A 1 346 ? -3.271 9.786 -0.015 1.00 59.09 346 ARG A CA 1
ATOM 2744 C C . ARG A 1 346 ? -2.668 10.402 -1.261 1.00 59.09 346 ARG A C 1
ATOM 2746 O O . ARG A 1 346 ? -2.639 9.800 -2.327 1.00 59.09 346 ARG A O 1
ATOM 2753 N N . LEU A 1 347 ? -2.128 11.594 -1.061 1.00 50.62 347 LEU A N 1
ATOM 2754 C CA . LEU A 1 347 ? -1.233 12.289 -1.968 1.00 50.62 347 LEU A CA 1
ATOM 2755 C C . LEU A 1 347 ? -0.064 12.772 -1.116 1.00 50.62 347 LEU A C 1
ATOM 2757 O O . LEU A 1 347 ? -0.080 13.883 -0.599 1.00 50.62 347 LEU A O 1
ATOM 2761 N N . SER A 1 348 ? 0.943 11.934 -0.892 1.00 45.81 348 SER A N 1
ATOM 2762 C CA . SER A 1 348 ? 2.205 12.479 -0.396 1.00 45.81 348 SER A CA 1
ATOM 2763 C C . SER A 1 348 ? 2.930 13.092 -1.581 1.00 45.81 348 SER A C 1
ATOM 2765 O O . SER A 1 348 ? 3.357 12.346 -2.454 1.00 45.81 348 SER A O 1
ATOM 2767 N N . SER A 1 349 ? 3.041 14.417 -1.601 1.00 42.16 349 SER A N 1
ATOM 2768 C CA . SER A 1 349 ? 3.922 15.123 -2.527 1.00 42.16 349 SER A CA 1
ATOM 2769 C C . SER A 1 349 ? 5.376 14.727 -2.243 1.00 42.16 349 SER A C 1
ATOM 2771 O O . SER A 1 349 ? 5.915 15.112 -1.197 1.00 42.16 349 SER A O 1
ATOM 2773 N N . CYS A 1 350 ? 5.984 13.961 -3.141 1.00 42.44 350 CYS A N 1
ATOM 2774 C CA . CYS A 1 350 ? 7.416 13.799 -3.318 1.00 42.44 350 CYS A CA 1
ATOM 2775 C C . CYS A 1 350 ? 8.021 15.200 -3.465 1.00 42.44 350 CYS A C 1
ATOM 2777 O O . CYS A 1 350 ? 7.784 15.909 -4.439 1.00 42.44 350 CYS A O 1
ATOM 2779 N N . HIS A 1 351 ? 8.766 15.657 -2.461 1.00 36.78 351 HIS A N 1
ATOM 2780 C CA . HIS A 1 351 ? 9.573 16.863 -2.635 1.00 36.78 351 HIS A CA 1
ATOM 2781 C C . HIS A 1 351 ? 10.878 16.446 -3.308 1.00 36.78 351 HIS A C 1
ATOM 2783 O O . HIS A 1 351 ? 11.576 15.584 -2.773 1.00 36.78 351 HIS A O 1
ATOM 2789 N N . SER A 1 352 ? 11.229 17.057 -4.440 1.00 30.81 352 SER A N 1
ATOM 2790 C CA . SER A 1 352 ? 12.502 16.795 -5.117 1.00 30.81 352 SER A CA 1
ATOM 2791 C C . SER A 1 352 ? 13.695 16.975 -4.157 1.00 30.81 352 SER A C 1
ATOM 2793 O O . SER A 1 352 ? 13.640 17.780 -3.213 1.00 30.81 352 SER A O 1
ATOM 2795 N N . PRO A 1 353 ? 14.797 16.227 -4.328 1.00 33.22 353 PRO A N 1
ATOM 2796 C CA . PRO A 1 353 ? 16.084 16.643 -3.787 1.00 33.22 353 PRO A CA 1
ATOM 2797 C C . PRO A 1 353 ? 16.423 18.030 -4.348 1.00 33.22 353 PRO A C 1
ATOM 2799 O O . PRO A 1 353 ? 16.248 18.259 -5.543 1.00 33.22 353 PRO A O 1
ATOM 2802 N N . ALA A 1 354 ? 16.820 18.949 -3.468 1.00 29.69 354 ALA A N 1
ATOM 2803 C CA . ALA A 1 354 ? 17.489 20.177 -3.880 1.00 29.69 354 ALA A CA 1
ATOM 2804 C C . ALA A 1 354 ? 18.925 19.858 -4.298 1.00 29.69 354 ALA A C 1
ATOM 2806 O O . ALA A 1 354 ? 19.487 18.907 -3.697 1.00 29.69 354 ALA A O 1
#

Organism: Pycnoporus cinnabarinus (NCBI:txid5643)

Nearest PDB structures (foldseek):
  3e58-assembly1_B  TM=3.215E-01  e=5.545E-02  Streptococcus thermophilus LMG 18311
  3e58-assembly1_A  TM=3.140E-01  e=8.775E-02  Streptococcus thermophilus LMG 18311
  3kbb-assembly1_A  TM=2.806E-01  e=2.927E-01  Thermotoga maritima MSB8
  7qnm-assembly6_K  TM=3.052E-01  e=1.378E+00  Zobellia galactanivorans
  1kp2-assembly1_A  TM=3.437E-01  e=8.156E+00  Escherichia coli

pLDDT: mean 86.46, std 11.56, range [29.69, 98.62]